Protein AF-0000000084511966 (afdb_homodimer)

Radius of gyration: 26.73 Å; Cα contacts (8 Å, |Δi|>4): 516; chains: 2; bounding box: 48×99×66 Å

Solvent-accessible surface area (backbone atoms only — not comparable to full-atom values): 16303 Å² total; per-residue (Å²): 134,80,89,62,82,77,58,67,62,26,52,48,45,6,51,50,34,11,51,50,31,22,50,51,29,40,48,50,38,47,49,52,42,49,49,52,49,51,63,69,44,44,41,45,36,61,70,74,60,85,84,46,83,54,52,47,59,52,36,41,53,51,51,50,49,51,50,51,53,50,49,52,51,46,51,52,32,51,74,69,63,44,79,74,51,66,29,52,46,17,54,8,73,82,76,64,74,50,54,6,41,30,26,25,44,42,78,10,39,25,28,34,23,64,34,59,46,50,53,52,48,50,54,54,43,62,73,68,73,52,95,72,89,58,65,40,67,47,58,38,91,82,81,55,52,67,24,40,30,24,54,53,37,76,106,130,80,88,67,81,76,55,67,62,28,53,48,44,6,50,50,33,11,52,49,30,21,50,50,28,40,49,51,37,48,50,52,43,49,50,52,49,50,65,69,44,46,39,46,37,61,70,74,62,84,83,46,83,53,52,46,59,51,36,42,51,52,50,51,51,50,50,51,53,51,50,51,52,44,52,53,34,51,74,68,64,45,76,75,56,62,32,44,50,15,51,8,74,81,76,65,72,49,55,5,42,27,26,27,45,43,78,11,39,24,27,34,24,65,34,59,45,49,55,52,48,51,54,53,42,60,72,68,75,52,92,74,89,56,64,39,68,47,58,37,91,81,79,55,52,66,24,39,31,25,54,54,36,71,106

InterPro domains:
  IPR013083 Zinc finger, RING/FYVE/PHD-type [G3DSA:3.30.40.10] (57-152)

Sequence (310 aa):
MPLAVLGGGLFRVLLAGTAIVLSYCAATLAVLYRHRRRVNTVGYYRLPSKDDAHAVSAARERAQEEDRLEMQVENADAERGSAGSRRHCGPCCCCCDLRGRYAFVQCGHLCICEPCLITLGHECEASRGSPFKGPCQLPCPVCRRKGFLIKTFSGMPLAVLGGGLFRVLLAGTAIVLSYCAATLAVLYRHRRRVNTVGYYRLPSKDDAHAVSAARERAQEEDRLEMQVENADAERGSAGSRRHCGPCCCCCDLRGRYAFVQCGHLCICEPCLITLGHECEASRGSPFKGPCQLPCPVCRRKGFLIKTFSG

pLDDT: mean 82.24, std 15.54, range [29.77, 98.31]

Structure (mmCIF, N/CA/C/O backbone):
data_AF-0000000084511966-model_v1
#
loop_
_entity.id
_entity.type
_entity.pdbx_description
1 polymer 'RING-type domain-containing protein'
#
loop_
_atom_site.group_PDB
_atom_site.id
_atom_site.type_symbol
_atom_site.label_atom_id
_atom_site.label_alt_id
_atom_site.label_comp_id
_atom_site.label_asym_id
_atom_site.label_entity_id
_atom_site.label_seq_id
_atom_site.pdbx_PDB_ins_code
_atom_site.Cartn_x
_atom_site.Cartn_y
_atom_site.Cartn_z
_atom_site.occupancy
_atom_site.B_iso_or_equiv
_atom_site.auth_seq_id
_atom_site.auth_comp_id
_atom_site.auth_asym_id
_atom_site.auth_atom_id
_atom_site.pdbx_PDB_model_num
ATOM 1 N N . MET A 1 1 ? 0.029 -53.531 -45.531 1 29.95 1 MET A N 1
ATOM 2 C CA . MET A 1 1 ? 0.351 -53.812 -44.125 1 29.95 1 MET A CA 1
ATOM 3 C C . MET A 1 1 ? -0.279 -52.75 -43.219 1 29.95 1 MET A C 1
ATOM 5 O O . MET A 1 1 ? -0.168 -51.562 -43.469 1 29.95 1 MET A O 1
ATOM 9 N N . PRO A 1 2 ? -1.499 -53.125 -42.438 1 37.78 2 PRO A N 1
ATOM 10 C CA . PRO A 1 2 ? -2.34 -52.281 -41.625 1 37.78 2 PRO A CA 1
ATOM 11 C C . PRO A 1 2 ? -1.562 -51.594 -40.469 1 37.78 2 PRO A C 1
ATOM 13 O O . PRO A 1 2 ? -0.6 -52.188 -39.969 1 37.78 2 PRO A O 1
ATOM 16 N N . LEU A 1 3 ? -1.161 -50.406 -40.625 1 41.28 3 LEU A N 1
ATOM 17 C CA . LEU A 1 3 ? -0.732 -49.406 -39.656 1 41.28 3 LEU A CA 1
ATOM 18 C C . LEU A 1 3 ? -1.524 -49.562 -38.344 1 41.28 3 LEU A C 1
ATOM 20 O O . LEU A 1 3 ? -2.574 -48.938 -38.188 1 41.28 3 LEU A O 1
ATOM 24 N N . ALA A 1 4 ? -1.889 -50.844 -38.031 1 37.97 4 ALA A N 1
ATOM 25 C CA . ALA A 1 4 ? -2.893 -51.406 -37.156 1 37.97 4 ALA A CA 1
ATOM 26 C C . ALA A 1 4 ? -2.818 -50.75 -35.781 1 37.97 4 ALA A C 1
ATOM 28 O O . ALA A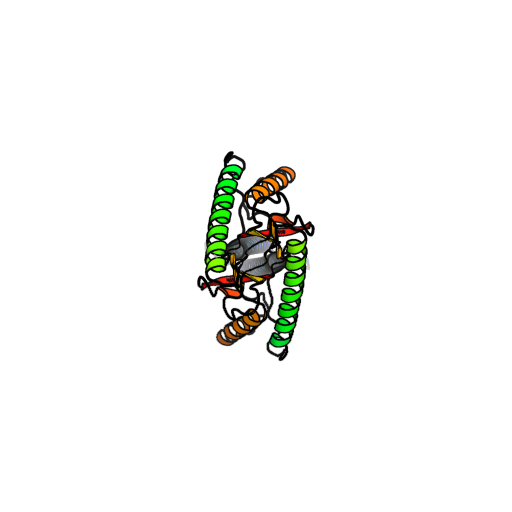 1 4 ? -1.922 -49.969 -35.5 1 37.97 4 ALA A O 1
ATOM 29 N N . VAL A 1 5 ? -2.938 -51.688 -34.656 1 39.47 5 VAL A N 1
ATOM 30 C CA . VAL A 1 5 ? -3.365 -51.781 -33.25 1 39.47 5 VAL A CA 1
ATOM 31 C C . VAL A 1 5 ? -2.359 -51.062 -32.344 1 39.47 5 VAL A C 1
ATOM 33 O O . VAL A 1 5 ? -1.345 -51.656 -31.969 1 39.47 5 VAL A O 1
ATOM 36 N N . LEU A 1 6 ? -1.639 -50.125 -32.656 1 46.56 6 LEU A N 1
ATOM 37 C CA . LEU A 1 6 ? -0.858 -49.375 -31.703 1 46.56 6 LEU A CA 1
ATOM 38 C C . LEU A 1 6 ? -1.584 -49.312 -30.359 1 46.56 6 LEU A C 1
ATOM 40 O O . LEU A 1 6 ? -2.74 -48.875 -30.297 1 46.56 6 LEU A O 1
ATOM 44 N N . GLY A 1 7 ? -1.379 -50.281 -29.406 1 50.69 7 GLY A N 1
ATOM 45 C CA . GLY A 1 7 ? -2.021 -50.906 -28.25 1 50.69 7 GLY A CA 1
ATOM 46 C C . GLY A 1 7 ? -2.617 -49.875 -27.297 1 50.69 7 GLY A C 1
ATOM 47 O O . GLY A 1 7 ? -2.014 -48.844 -27.031 1 50.69 7 GLY A O 1
ATOM 48 N N . GLY A 1 8 ? -3.992 -49.719 -27.234 1 60.81 8 GLY A N 1
ATOM 49 C CA . GLY A 1 8 ? -4.926 -48.969 -26.391 1 60.81 8 GLY A CA 1
ATOM 50 C C . GLY A 1 8 ? -4.453 -48.844 -24.953 1 60.81 8 GLY A C 1
ATOM 51 O O . GLY A 1 8 ? -4.699 -47.844 -24.312 1 60.81 8 GLY A O 1
ATOM 52 N N . GLY A 1 9 ? -3.732 -49.938 -24.594 1 62.28 9 GLY A N 1
ATOM 53 C CA . GLY A 1 9 ? -3.322 -49.938 -23.203 1 62.28 9 GLY A CA 1
ATOM 54 C C . GLY A 1 9 ? -2.227 -48.938 -22.891 1 62.28 9 GLY A C 1
ATOM 55 O O . GLY A 1 9 ? -2.293 -48.219 -21.891 1 62.28 9 GLY A O 1
ATOM 56 N N . LEU A 1 10 ? -1.234 -48.906 -23.812 1 64.31 10 LEU A N 1
ATOM 57 C CA . LEU A 1 10 ? -0.123 -47.969 -23.594 1 64.31 10 LEU A CA 1
ATOM 58 C C . LEU A 1 10 ? -0.59 -46.531 -23.719 1 64.31 10 LEU A C 1
ATOM 60 O O . LEU A 1 10 ? -0.159 -45.656 -22.953 1 64.31 10 LEU A O 1
ATOM 64 N N . PHE A 1 11 ? -1.454 -46.406 -24.703 1 69.06 11 PHE A N 1
ATOM 65 C CA . PHE A 1 11 ? -1.993 -45.062 -24.891 1 69.06 11 PHE A CA 1
ATOM 66 C C . PHE A 1 11 ? -2.781 -44.625 -23.656 1 69.06 11 PHE A C 1
ATOM 68 O O . PHE A 1 11 ? -2.678 -43.5 -23.219 1 69.06 11 PHE A O 1
ATOM 75 N N . ARG A 1 12 ? -3.469 -45.625 -23.047 1 74.12 12 ARG A N 1
ATOM 76 C CA . ARG A 1 12 ? -4.262 -45.312 -21.859 1 74.12 12 ARG A CA 1
ATOM 77 C C . ARG A 1 12 ? -3.367 -45.062 -20.656 1 74.12 12 ARG A C 1
ATOM 79 O O . ARG A 1 12 ? -3.637 -44.156 -19.859 1 74.12 12 ARG A O 1
ATOM 86 N N . VAL A 1 13 ? -2.256 -45.688 -20.656 1 71.94 13 VAL A N 1
ATOM 87 C CA . VAL A 1 13 ? -1.328 -45.5 -19.547 1 71.94 13 VAL A CA 1
ATOM 88 C C . VAL A 1 13 ? -0.626 -44.156 -19.672 1 71.94 13 VAL A C 1
ATOM 90 O O . VAL A 1 13 ? -0.428 -43.469 -18.688 1 71.94 13 VAL A O 1
ATOM 93 N N . LEU A 1 14 ? -0.404 -43.844 -20.953 1 70.06 14 LEU A N 1
ATOM 94 C CA . LEU A 1 14 ? 0.267 -42.562 -21.188 1 70.06 14 LEU A CA 1
ATOM 95 C C . LEU A 1 14 ? -0.669 -41.406 -20.891 1 70.06 14 LEU A C 1
ATOM 97 O O . LEU A 1 14 ? -0.253 -40.406 -20.328 1 70.06 14 LEU A O 1
ATOM 101 N N . LEU A 1 15 ? -1.862 -41.656 -21.25 1 76.38 15 LEU A N 1
ATOM 102 C CA . LEU A 1 15 ? -2.846 -40.594 -21.016 1 76.38 15 LEU A CA 1
ATOM 103 C C . LEU A 1 15 ? -3.098 -40.438 -19.516 1 76.38 15 LEU A C 1
ATOM 105 O O . LEU A 1 15 ? -3.201 -39.312 -19.016 1 76.38 15 LEU A O 1
ATOM 109 N N . ALA A 1 16 ? -3.076 -41.594 -18.859 1 73.06 16 ALA A N 1
ATOM 110 C CA . ALA A 1 16 ? -3.305 -41.531 -17.422 1 73.06 16 ALA A CA 1
ATOM 111 C C . ALA A 1 16 ? -2.111 -40.906 -16.688 1 73.06 16 ALA A C 1
ATOM 113 O O . ALA A 1 16 ? -2.283 -40.125 -15.75 1 73.06 16 ALA A O 1
ATOM 114 N N . GLY A 1 17 ? -0.996 -41.188 -17.219 1 71.25 17 GLY A N 1
ATOM 115 C CA . GLY A 1 17 ? 0.213 -40.625 -16.641 1 71.25 17 GLY A CA 1
ATOM 116 C C . GLY A 1 17 ? 0.338 -39.125 -16.844 1 71.25 17 GLY A C 1
ATOM 117 O O . GLY A 1 17 ? 0.682 -38.406 -15.914 1 71.25 17 GLY A O 1
ATOM 118 N N . THR A 1 18 ? -0.023 -38.75 -17.969 1 74.75 18 THR A N 1
ATOM 119 C CA . THR A 1 18 ? 0.013 -37.312 -18.281 1 74.75 18 THR A CA 1
ATOM 120 C C . THR A 1 18 ? -1.017 -36.562 -17.438 1 74.75 18 THR A C 1
ATOM 122 O O . THR A 1 18 ? -0.739 -35.469 -16.938 1 74.75 18 THR A O 1
ATOM 125 N N . ALA A 1 19 ? -2.131 -37.312 -17.281 1 74.81 19 ALA A N 1
ATOM 126 C CA . ALA A 1 19 ? -3.184 -36.656 -16.484 1 74.81 19 ALA A CA 1
ATOM 127 C C . ALA A 1 19 ? -2.758 -36.5 -15.031 1 74.81 19 ALA A C 1
ATOM 129 O O . ALA A 1 19 ? -3.027 -35.469 -14.414 1 74.81 19 ALA A O 1
ATOM 130 N N . ILE A 1 20 ? -1.992 -37.406 -14.547 1 72.44 20 ILE A N 1
ATOM 131 C CA . ILE A 1 20 ? -1.545 -37.375 -13.156 1 72.44 20 ILE A CA 1
ATOM 132 C C . ILE A 1 20 ? -0.474 -36.281 -12.984 1 72.44 20 ILE A C 1
ATOM 134 O O . ILE A 1 20 ? -0.513 -35.5 -12.023 1 72.44 20 ILE A O 1
ATOM 138 N N . VAL A 1 21 ? 0.361 -36.219 -13.914 1 71.5 21 VAL A N 1
ATOM 139 C CA . VAL A 1 21 ? 1.434 -35.219 -13.836 1 71.5 21 VAL A CA 1
ATOM 140 C C . VAL A 1 21 ? 0.851 -33.812 -13.945 1 71.5 21 VAL A C 1
ATOM 142 O O . VAL A 1 21 ? 1.235 -32.906 -13.203 1 71.5 21 VAL A O 1
ATOM 145 N N . LEU A 1 22 ? -0.116 -33.688 -14.844 1 73.81 22 LEU A N 1
ATOM 146 C CA . LEU A 1 22 ? -0.756 -32.406 -15.008 1 73.81 22 LEU A CA 1
ATOM 147 C C . LEU A 1 22 ? -1.518 -32 -13.75 1 73.81 22 LEU A C 1
ATOM 149 O O . LEU A 1 22 ? -1.506 -30.828 -13.352 1 73.81 22 LEU A O 1
ATOM 153 N N . SER A 1 23 ? -2 -33 -13.156 1 74.38 23 SER A N 1
ATOM 154 C CA . SER A 1 23 ? -2.727 -32.75 -11.922 1 74.38 23 SER A CA 1
ATOM 155 C C . SER A 1 23 ? -1.775 -32.344 -10.797 1 74.38 23 SER A C 1
ATOM 157 O O . SER A 1 23 ? -2.061 -31.422 -10.031 1 74.38 23 SER A O 1
ATOM 159 N N . TYR A 1 24 ? -0.598 -32.938 -10.75 1 70.38 24 TYR A N 1
ATOM 160 C CA . TYR A 1 24 ? 0.386 -32.656 -9.719 1 70.38 24 TYR A CA 1
ATOM 161 C C . TYR A 1 24 ? 1.015 -31.266 -9.953 1 70.38 24 TYR A C 1
ATOM 163 O O . TYR A 1 24 ? 1.231 -30.516 -9.008 1 70.38 24 TYR A O 1
ATOM 171 N N . CYS A 1 25 ? 1.259 -31.016 -11.156 1 71.5 25 CYS A N 1
ATOM 172 C CA . CYS A 1 25 ? 1.814 -29.719 -11.516 1 71.5 25 CYS A CA 1
ATOM 173 C C . CYS A 1 25 ? 0.827 -28.594 -11.211 1 71.5 25 CYS A C 1
ATOM 175 O O . CYS A 1 25 ? 1.209 -27.547 -10.664 1 71.5 25 CYS A O 1
ATOM 177 N N . ALA A 1 26 ? -0.348 -28.953 -11.523 1 70.5 26 ALA A N 1
ATOM 178 C CA . ALA A 1 26 ? -1.393 -27.969 -11.25 1 70.5 26 ALA A CA 1
ATOM 179 C C . ALA A 1 26 ? -1.55 -27.734 -9.75 1 70.5 26 ALA A C 1
ATOM 181 O O . ALA A 1 26 ? -1.717 -26.594 -9.305 1 70.5 26 ALA A O 1
ATOM 182 N N . ALA A 1 27 ? -1.334 -28.75 -9.047 1 71.56 27 ALA A N 1
ATOM 183 C CA . ALA A 1 27 ? -1.455 -28.641 -7.594 1 71.56 27 ALA A CA 1
ATOM 184 C C . ALA A 1 27 ? -0.287 -27.859 -7.004 1 71.56 27 ALA A C 1
ATOM 186 O O . ALA A 1 27 ? -0.476 -27.031 -6.113 1 71.56 27 ALA A O 1
ATOM 187 N N . THR A 1 28 ? 0.851 -28.109 -7.457 1 71.94 28 THR A N 1
ATOM 188 C CA . THR A 1 28 ? 2.035 -27.406 -6.977 1 71.94 28 THR A CA 1
ATOM 189 C C . THR A 1 28 ? 1.965 -25.922 -7.332 1 71.94 28 THR A C 1
ATOM 191 O O . THR A 1 28 ? 2.291 -25.062 -6.508 1 71.94 28 THR A O 1
ATOM 194 N N . LEU A 1 29 ? 1.475 -25.656 -8.477 1 70.62 29 LEU A N 1
ATOM 195 C CA . LEU A 1 29 ? 1.326 -24.266 -8.906 1 70.62 29 LEU A CA 1
ATOM 196 C C . LEU A 1 29 ? 0.278 -23.547 -8.062 1 70.62 29 LEU A C 1
ATOM 198 O O . LEU A 1 29 ? 0.458 -22.391 -7.703 1 70.62 29 LEU A O 1
ATOM 202 N N . ALA A 1 30 ? -0.614 -24.344 -7.77 1 68.44 30 ALA A N 1
ATOM 203 C CA . ALA A 1 30 ? -1.673 -23.766 -6.941 1 68.44 30 ALA A CA 1
ATOM 204 C C . ALA A 1 30 ? -1.15 -23.422 -5.551 1 68.44 30 ALA A C 1
ATOM 206 O O . ALA A 1 30 ? -1.487 -22.375 -5 1 68.44 30 ALA A O 1
ATOM 207 N N . VAL A 1 31 ? -0.302 -24.281 -5.07 1 67.62 31 VAL A N 1
ATOM 208 C CA . VAL A 1 31 ? 0.269 -24.047 -3.746 1 67.62 31 VAL A CA 1
ATOM 209 C C . VAL A 1 31 ? 1.212 -22.844 -3.795 1 67.62 31 VAL A C 1
ATOM 211 O O . VAL A 1 31 ? 1.168 -21.984 -2.92 1 67.62 31 VAL A O 1
ATOM 214 N N . LEU A 1 32 ? 2.031 -22.812 -4.832 1 68.62 32 LEU A N 1
ATOM 215 C CA . LEU A 1 32 ? 2.973 -21.703 -4.98 1 68.62 32 LEU A CA 1
ATOM 216 C C . LEU A 1 32 ? 2.234 -20.391 -5.191 1 68.62 32 LEU A C 1
ATOM 218 O O . LEU A 1 32 ? 2.627 -19.359 -4.641 1 68.62 32 LEU A O 1
ATOM 222 N N . TYR A 1 33 ? 1.192 -20.516 -5.895 1 65.56 33 TYR A N 1
ATOM 223 C CA . TYR A 1 33 ? 0.355 -19.359 -6.148 1 65.56 33 TYR A CA 1
ATOM 224 C C . TYR A 1 33 ? -0.283 -18.844 -4.859 1 65.56 33 TYR A C 1
ATOM 226 O O . TYR A 1 33 ? -0.274 -17.641 -4.586 1 65.56 33 TYR A O 1
ATOM 234 N N . ARG A 1 34 ? -0.69 -19.797 -4.191 1 66.88 34 ARG A N 1
ATOM 235 C CA . ARG A 1 34 ? -1.333 -19.438 -2.934 1 66.88 34 ARG A CA 1
ATOM 236 C C . ARG A 1 34 ? -0.325 -18.844 -1.957 1 66.88 34 ARG A C 1
ATOM 238 O O . ARG A 1 34 ? -0.625 -17.859 -1.269 1 66.88 34 ARG A O 1
ATOM 245 N N . HIS A 1 35 ? 0.855 -19.406 -1.969 1 68 35 HIS A N 1
ATOM 246 C CA . HIS A 1 35 ? 1.894 -18.922 -1.064 1 68 35 HIS A CA 1
ATOM 247 C C . HIS A 1 35 ? 2.33 -17.516 -1.43 1 68 35 HIS A C 1
ATOM 249 O O . HIS A 1 35 ? 2.432 -16.641 -0.559 1 68 35 HIS A O 1
ATOM 255 N N . ARG A 1 36 ? 2.545 -17.328 -2.615 1 67.5 36 ARG A N 1
ATOM 256 C CA . ARG A 1 36 ? 2.986 -16.016 -3.078 1 67.5 36 ARG A CA 1
ATOM 257 C C . ARG A 1 36 ? 1.901 -14.969 -2.869 1 67.5 36 ARG A C 1
ATOM 259 O O . ARG A 1 36 ? 2.195 -13.828 -2.5 1 67.5 36 ARG A O 1
ATOM 266 N N . ARG A 1 37 ? 0.722 -15.406 -3.041 1 66 37 ARG A N 1
ATOM 267 C CA . ARG A 1 37 ? -0.406 -14.508 -2.82 1 66 37 ARG A CA 1
ATOM 268 C C . ARG A 1 37 ? -0.502 -14.102 -1.354 1 66 37 ARG A C 1
ATOM 270 O O . ARG A 1 37 ? -0.721 -12.922 -1.045 1 66 37 ARG A O 1
ATOM 277 N N . ARG A 1 38 ? -0.251 -15.078 -0.552 1 65.62 38 ARG A N 1
ATOM 278 C CA . ARG A 1 38 ? -0.323 -14.812 0.88 1 65.62 38 ARG A CA 1
ATOM 279 C C . ARG A 1 38 ? 0.765 -13.828 1.306 1 65.62 38 ARG A C 1
ATOM 281 O O . ARG A 1 38 ? 0.505 -12.898 2.074 1 65.62 38 ARG A O 1
ATOM 288 N N . VAL A 1 39 ? 1.906 -14.062 0.752 1 67.19 39 VAL A N 1
ATOM 289 C CA . VAL A 1 39 ? 3.023 -13.211 1.146 1 67.19 39 VAL A CA 1
ATOM 290 C C . VAL A 1 39 ? 2.797 -11.789 0.634 1 67.19 39 VAL A C 1
ATOM 292 O O . VAL A 1 39 ? 3.123 -10.812 1.319 1 67.19 39 VAL A O 1
ATOM 295 N N . ASN A 1 40 ? 2.133 -11.711 -0.497 1 72 40 ASN A N 1
ATOM 296 C CA . ASN A 1 40 ? 1.955 -10.406 -1.122 1 72 40 ASN A CA 1
ATOM 297 C C . ASN A 1 40 ? 0.755 -9.664 -0.54 1 72 40 ASN A C 1
ATOM 299 O O . ASN A 1 40 ? 0.633 -8.445 -0.7 1 72 40 ASN A O 1
ATOM 303 N N . THR A 1 41 ? 0.057 -10.43 0.217 1 79.69 41 THR A N 1
ATOM 304 C CA . THR A 1 41 ? -1.151 -9.766 0.697 1 79.69 41 THR A CA 1
ATOM 305 C C . THR A 1 41 ? -1.043 -9.461 2.188 1 79.69 41 THR A C 1
ATOM 307 O O . THR A 1 41 ? -2.002 -8.984 2.801 1 79.69 41 THR A O 1
ATOM 310 N N . VAL A 1 42 ? 0.207 -9.789 2.658 1 83.5 42 VAL A N 1
ATOM 311 C CA . VAL A 1 42 ? 0.433 -9.422 4.051 1 83.5 42 VAL A CA 1
ATOM 312 C C . VAL A 1 42 ? 0.285 -7.91 4.223 1 83.5 42 VAL A C 1
ATOM 314 O O . VAL A 1 42 ? 0.802 -7.137 3.412 1 83.5 42 VAL A O 1
ATOM 317 N N . GLY A 1 43 ? -0.589 -7.379 5.039 1 91.94 43 GLY A N 1
ATOM 318 C CA . GLY A 1 43 ? -0.769 -5.961 5.305 1 91.94 43 GLY A CA 1
ATOM 319 C C . GLY A 1 43 ? -2.09 -5.422 4.785 1 91.94 43 GLY A C 1
ATOM 320 O O . GLY A 1 43 ? -2.52 -4.336 5.184 1 91.94 43 GLY A O 1
ATOM 321 N N . TYR A 1 44 ? -2.609 -6.18 3.76 1 95.19 44 TYR A N 1
ATOM 322 C CA . TYR A 1 44 ? -3.873 -5.719 3.195 1 95.19 44 TYR A CA 1
ATOM 323 C C . TYR A 1 44 ? -4.988 -5.785 4.23 1 95.19 44 TYR A C 1
ATOM 325 O O . TYR A 1 44 ? -5.023 -6.695 5.062 1 95.19 44 TYR A O 1
ATOM 333 N N . TYR A 1 45 ? -5.844 -4.883 4.105 1 97.06 45 TYR A N 1
ATOM 334 C CA . TYR A 1 45 ? -6.973 -4.809 5.02 1 97.06 45 TYR A CA 1
ATOM 335 C C . TYR A 1 45 ? -7.992 -5.902 4.715 1 97.06 45 TYR A C 1
ATOM 337 O O . TYR A 1 45 ? -8.281 -6.18 3.549 1 97.06 45 TYR A O 1
ATOM 345 N N . ARG A 1 46 ? -8.484 -6.488 5.734 1 95.94 46 ARG A N 1
ATOM 346 C CA . ARG A 1 46 ? -9.547 -7.48 5.621 1 95.94 46 ARG A CA 1
ATOM 347 C C . ARG A 1 46 ? -10.805 -7.02 6.355 1 95.94 46 ARG A C 1
ATOM 349 O O . ARG A 1 46 ? -10.727 -6.543 7.488 1 95.94 46 ARG A O 1
ATOM 356 N N . LEU A 1 47 ? -11.906 -7.223 5.699 1 95.38 47 LEU A N 1
ATOM 357 C CA . LEU A 1 47 ? -13.188 -6.785 6.254 1 95.38 47 LEU A CA 1
ATOM 358 C C . LEU A 1 47 ? -13.602 -7.676 7.418 1 95.38 47 LEU A C 1
ATOM 360 O O . LEU A 1 47 ? -13.445 -8.898 7.363 1 95.38 47 LEU A O 1
ATOM 364 N N . PRO A 1 48 ? -14.086 -6.984 8.438 1 94.25 48 PRO A N 1
ATOM 365 C CA . PRO A 1 48 ? -14.719 -7.801 9.477 1 94.25 48 PRO A CA 1
ATOM 366 C C . PRO A 1 48 ? -15.984 -8.5 8.984 1 94.25 48 PRO A C 1
ATOM 368 O O . PRO A 1 48 ? -16.578 -8.086 7.984 1 94.25 48 PRO A O 1
ATOM 371 N N . SER A 1 49 ? -16.312 -9.477 9.711 1 91.19 49 SER A N 1
ATOM 372 C CA . SER A 1 49 ? -17.531 -10.219 9.352 1 91.19 49 SER A CA 1
ATOM 373 C C . SER A 1 49 ? -18.75 -9.312 9.367 1 91.19 49 SER A C 1
ATOM 375 O O . SER A 1 49 ? -18.891 -8.453 10.242 1 91.19 49 SER A O 1
ATOM 377 N N . LYS A 1 50 ? -19.672 -9.594 8.445 1 85.56 50 LYS A N 1
ATOM 378 C CA . LYS A 1 50 ? -20.906 -8.82 8.383 1 85.56 50 LYS A CA 1
ATOM 379 C C . LYS A 1 50 ? -21.781 -9.062 9.617 1 85.56 50 LYS A C 1
ATOM 381 O O . LYS A 1 50 ? -22.625 -8.234 9.961 1 85.56 50 LYS A O 1
ATOM 386 N N . ASP A 1 51 ? -21.578 -10.125 10.203 1 87.19 51 ASP A N 1
ATOM 387 C CA . ASP A 1 51 ? -22.359 -10.484 11.383 1 87.19 51 ASP A CA 1
ATOM 388 C C . ASP A 1 51 ? -21.875 -9.734 12.609 1 87.19 51 ASP A C 1
ATOM 390 O O . ASP A 1 51 ? -22.516 -9.766 13.664 1 87.19 51 ASP A O 1
ATOM 394 N N . ASP A 1 52 ? -20.781 -9.094 12.461 1 90.56 52 ASP A N 1
ATOM 395 C CA . ASP A 1 52 ? -20.266 -8.297 13.555 1 90.56 52 ASP A CA 1
ATOM 396 C C . ASP A 1 52 ? -20.922 -6.922 13.609 1 90.56 52 ASP A C 1
ATOM 398 O O . ASP A 1 52 ? -20.438 -5.965 12.992 1 90.56 52 ASP A O 1
ATOM 402 N N . ALA A 1 53 ? -22.031 -6.785 14.422 1 88.38 53 ALA A N 1
ATOM 403 C CA . ALA A 1 53 ? -22.859 -5.586 14.477 1 88.38 53 ALA A CA 1
ATOM 404 C C . ALA A 1 53 ? -22.078 -4.406 15.055 1 88.38 53 ALA A C 1
ATOM 406 O O . ALA A 1 53 ? -22.422 -3.248 14.805 1 88.38 53 ALA A O 1
ATOM 407 N N . HIS A 1 54 ? -21.016 -4.719 15.695 1 94.31 54 HIS A N 1
ATOM 408 C CA . HIS A 1 54 ? -20.312 -3.643 16.391 1 94.31 54 HIS A CA 1
ATOM 409 C C . HIS A 1 54 ? -19.016 -3.273 15.672 1 94.31 54 HIS A C 1
ATOM 411 O O . HIS A 1 54 ? -18.234 -2.48 16.172 1 94.31 54 HIS A O 1
ATOM 417 N N . ALA A 1 55 ? -18.828 -3.779 14.516 1 95.44 55 ALA A N 1
ATOM 418 C CA . ALA A 1 55 ? -17.547 -3.568 13.82 1 95.44 55 ALA A CA 1
ATOM 419 C C . ALA A 1 55 ? -17.344 -2.092 13.492 1 95.44 55 ALA A C 1
ATOM 421 O O . ALA A 1 55 ? -16.266 -1.543 13.727 1 95.44 55 ALA A O 1
ATOM 422 N N . VAL A 1 56 ? -18.312 -1.462 12.977 1 96.25 56 VAL A N 1
ATOM 423 C CA . VAL A 1 56 ? -18.203 -0.064 12.578 1 96.25 56 VAL A CA 1
ATOM 424 C C . VAL A 1 56 ? -18.031 0.817 13.812 1 96.25 56 VAL A C 1
ATOM 426 O O . VAL A 1 56 ? -17.172 1.707 13.828 1 96.25 56 VAL A O 1
ATOM 429 N N . SER A 1 57 ? -18.859 0.535 14.789 1 96.81 57 SER A N 1
ATOM 430 C CA . SER A 1 57 ? -18.766 1.319 16.016 1 96.81 57 SER A CA 1
ATOM 431 C C . SER A 1 57 ? -17.391 1.161 16.672 1 96.81 57 SER A C 1
ATOM 433 O O . SER A 1 57 ? -16.812 2.141 17.141 1 96.81 57 SER A O 1
ATOM 435 N N . ALA A 1 58 ? -16.938 -0.027 16.766 1 97.38 58 ALA A N 1
ATOM 436 C CA . ALA A 1 58 ? -15.617 -0.283 17.328 1 97.38 58 ALA A CA 1
ATOM 437 C C . ALA A 1 58 ? -14.531 0.437 16.547 1 97.38 58 ALA A C 1
ATOM 439 O O . ALA A 1 58 ? -13.609 1.022 17.125 1 97.38 58 ALA A O 1
ATOM 440 N N . ALA A 1 59 ? -14.633 0.374 15.242 1 97.25 59 ALA A N 1
ATOM 441 C CA . ALA A 1 59 ? -13.68 1.056 14.375 1 97.25 59 ALA A CA 1
ATOM 442 C C . ALA A 1 59 ? -13.719 2.564 14.594 1 97.25 59 ALA A C 1
ATOM 444 O O . ALA A 1 59 ? -12.688 3.23 14.562 1 97.25 59 ALA A O 1
ATOM 445 N N . ARG A 1 60 ? -14.867 3.051 14.773 1 97.25 60 ARG A N 1
ATOM 446 C CA . ARG A 1 60 ? -15.016 4.48 15.016 1 97.25 60 ARG A CA 1
ATOM 447 C C . ARG A 1 60 ? -14.336 4.895 16.312 1 97.25 60 ARG A C 1
ATOM 449 O O . ARG A 1 60 ? -13.641 5.918 16.359 1 97.25 60 ARG A O 1
ATOM 456 N N . GLU A 1 61 ? -14.547 4.148 17.297 1 97.62 61 GLU A N 1
ATOM 457 C CA . GLU A 1 61 ? -13.914 4.434 18.578 1 97.62 61 GLU A CA 1
ATOM 458 C C . GLU A 1 61 ? -12.398 4.434 18.469 1 97.62 61 GLU A C 1
ATOM 460 O O . GLU A 1 61 ? -11.727 5.336 18.969 1 97.62 61 GLU A O 1
ATOM 465 N N . ARG A 1 62 ? -11.883 3.414 17.859 1 96.44 62 ARG A N 1
ATOM 466 C CA . ARG A 1 62 ? -10.438 3.322 17.656 1 96.44 62 ARG A CA 1
ATOM 467 C C . ARG A 1 62 ? -9.914 4.508 16.859 1 96.44 62 ARG A C 1
ATOM 469 O O . ARG A 1 62 ? -8.891 5.102 17.203 1 96.44 62 ARG A O 1
ATOM 476 N N . ALA A 1 63 ? -10.602 4.793 15.758 1 95.75 63 ALA A N 1
ATOM 477 C CA . ALA A 1 63 ? -10.195 5.898 14.898 1 95.75 63 ALA A CA 1
ATOM 478 C C . ALA A 1 63 ? -10.211 7.223 15.664 1 95.75 63 ALA A C 1
ATOM 480 O O . ALA A 1 63 ? -9.297 8.039 15.516 1 95.75 63 ALA A O 1
ATOM 481 N N . GLN A 1 64 ? -11.211 7.438 16.453 1 95.88 64 GLN A N 1
ATOM 482 C CA . GLN A 1 64 ? -11.32 8.656 17.234 1 95.88 64 GLN A CA 1
ATOM 483 C C . GLN A 1 64 ? -10.188 8.758 18.25 1 95.88 64 GLN A C 1
ATOM 485 O O . GLN A 1 64 ? -9.625 9.836 18.453 1 95.88 64 GLN A O 1
ATOM 490 N N . GLU A 1 65 ? -9.93 7.629 18.875 1 95.81 65 GLU A N 1
ATOM 491 C CA . GLU A 1 65 ? -8.836 7.598 19.844 1 95.81 65 GLU A CA 1
ATOM 492 C C . GLU A 1 65 ? -7.5 7.914 19.172 1 95.81 65 GLU A C 1
ATOM 494 O O . GLU A 1 65 ? -6.695 8.68 19.703 1 95.81 65 GLU A O 1
ATOM 499 N N . GLU A 1 66 ? -7.258 7.297 18.078 1 91.69 66 GLU A N 1
ATOM 500 C CA . GLU A 1 66 ? -6.035 7.559 17.328 1 91.69 66 GLU A CA 1
ATOM 501 C C . GLU A 1 66 ? -5.934 9.031 16.938 1 91.69 66 GLU A C 1
ATOM 503 O O . GLU A 1 66 ? -4.859 9.625 17.016 1 91.69 66 GLU A O 1
ATOM 508 N N . ASP A 1 67 ? -6.973 9.594 16.484 1 90.31 67 ASP A N 1
ATOM 509 C CA . ASP A 1 67 ? -7.004 11.008 16.125 1 90.31 67 ASP A CA 1
ATOM 510 C C . ASP A 1 67 ? -6.648 11.891 17.328 1 90.31 67 ASP A C 1
ATOM 512 O O . ASP A 1 67 ? -5.879 12.844 17.203 1 90.31 67 ASP A O 1
ATOM 516 N N . ARG A 1 68 ? -7.238 11.531 18.391 1 91.38 68 ARG A N 1
ATOM 517 C CA . ARG A 1 68 ? -6.988 12.289 19.609 1 91.38 68 ARG A CA 1
ATOM 518 C C . ARG A 1 68 ? -5.516 12.227 20 1 91.38 68 ARG A C 1
ATOM 520 O O . ARG A 1 68 ? -4.91 13.242 20.344 1 91.38 68 ARG A O 1
ATOM 527 N N . LEU A 1 69 ? -4.945 11.047 20.016 1 88.75 69 LEU A N 1
ATOM 528 C CA . LEU A 1 69 ? -3.543 10.859 20.375 1 88.75 69 LEU A CA 1
ATOM 529 C C . LEU A 1 69 ? -2.639 11.648 19.422 1 88.75 69 LEU A C 1
ATOM 531 O O . LEU A 1 69 ? -1.661 12.258 19.859 1 88.75 69 LEU A O 1
ATOM 535 N N . GLU A 1 70 ? -2.934 11.586 18.172 1 84.19 70 GLU A N 1
ATOM 536 C CA . GLU A 1 70 ? -2.137 12.312 17.188 1 84.19 70 GLU A CA 1
ATOM 537 C C . GLU A 1 70 ? -2.23 13.82 17.406 1 84.19 70 GLU A C 1
ATOM 539 O O . GLU A 1 70 ? -1.234 14.531 17.281 1 84.19 70 GLU A O 1
ATOM 544 N N . MET A 1 71 ? -3.395 14.25 17.719 1 84.06 71 MET A N 1
ATOM 545 C CA . MET A 1 71 ? -3.578 15.672 17.984 1 84.06 71 MET A CA 1
ATOM 546 C C . MET A 1 71 ? -2.779 16.094 19.219 1 84.06 71 MET A C 1
ATOM 548 O O . MET A 1 71 ? -2.211 17.188 19.25 1 84.06 71 MET A O 1
ATOM 552 N N . GLN A 1 72 ? -2.719 15.289 20.172 1 84.81 72 GLN A N 1
ATOM 553 C CA . GLN A 1 72 ? -1.954 15.586 21.391 1 84.81 72 GLN A CA 1
ATOM 554 C C . GLN A 1 72 ? -0.463 15.695 21.078 1 84.81 72 GLN A C 1
ATOM 556 O O . GLN A 1 72 ? 0.216 16.594 21.578 1 84.81 72 GLN A O 1
ATOM 561 N N . VAL A 1 73 ? -0.017 14.773 20.312 1 81.12 73 VAL A N 1
ATOM 562 C CA . VAL A 1 73 ? 1.394 14.781 19.938 1 81.12 73 VAL A CA 1
ATOM 563 C C . VAL A 1 73 ? 1.704 16.031 19.109 1 81.12 73 VAL A C 1
ATOM 565 O O . VAL A 1 73 ? 2.74 16.672 19.297 1 81.12 73 VAL A O 1
ATOM 568 N N . GLU A 1 74 ? 0.85 16.375 18.141 1 77.31 74 GLU A N 1
ATOM 569 C CA . GLU A 1 74 ? 1.022 17.562 17.297 1 77.31 74 GLU A CA 1
ATOM 570 C C . GLU A 1 74 ? 1.048 18.828 18.141 1 77.31 74 GLU A C 1
ATOM 572 O O . GLU A 1 74 ? 1.836 19.75 17.875 1 77.31 74 GLU A O 1
ATOM 577 N N . ASN A 1 75 ? 0.161 18.891 19.078 1 80.19 75 ASN A N 1
ATOM 578 C CA . ASN A 1 75 ? 0.109 20.062 19.953 1 80.19 75 ASN A CA 1
ATOM 579 C C . ASN A 1 75 ? 1.367 20.172 20.812 1 80.19 75 ASN A C 1
ATOM 581 O O . ASN A 1 75 ? 1.89 21.266 21.016 1 80.19 75 ASN A O 1
ATOM 585 N N . ALA A 1 76 ? 1.847 19.062 21.281 1 81.44 76 ALA A N 1
ATOM 586 C CA . ALA A 1 76 ? 3.074 19.047 22.078 1 81.44 76 ALA A CA 1
ATOM 587 C C . ALA A 1 76 ? 4.27 19.484 21.25 1 81.44 76 ALA A C 1
ATOM 589 O O . ALA A 1 76 ? 5.121 20.25 21.719 1 81.44 76 ALA A O 1
ATOM 590 N N . ASP A 1 77 ? 4.359 18.984 20.062 1 74.56 77 ASP A N 1
ATOM 591 C CA . ASP A 1 77 ? 5.438 19.375 19.156 1 74.56 77 ASP A CA 1
ATOM 592 C C . ASP A 1 77 ? 5.367 20.859 18.828 1 74.56 77 ASP A C 1
ATOM 594 O O . ASP A 1 77 ? 6.402 21.531 18.719 1 74.56 77 ASP A O 1
ATOM 598 N N . ALA A 1 78 ? 4.18 21.344 18.594 1 75.31 78 ALA A N 1
ATOM 599 C CA . ALA A 1 78 ? 3.99 22.75 18.297 1 75.31 78 ALA A CA 1
ATOM 600 C C . ALA A 1 78 ? 4.453 23.625 19.469 1 75.31 78 ALA A C 1
ATOM 602 O O . ALA A 1 78 ? 5.082 24.656 19.266 1 75.31 78 ALA A O 1
ATOM 603 N N . GLU A 1 79 ? 4.152 23.203 20.562 1 78.19 79 GLU A N 1
ATOM 604 C CA . GLU A 1 79 ? 4.57 23.953 21.75 1 78.19 79 GLU A CA 1
ATOM 605 C C . GLU A 1 79 ? 6.09 23.953 21.875 1 78.19 79 GLU A C 1
ATOM 607 O O . GLU A 1 79 ? 6.664 24.906 22.406 1 78.19 79 GLU A O 1
ATOM 612 N N . ARG A 1 80 ? 6.668 22.859 21.438 1 77.38 80 ARG A N 1
ATOM 613 C CA . ARG A 1 80 ? 8.117 22.766 21.531 1 77.38 80 ARG A CA 1
ATOM 614 C C . ARG A 1 80 ? 8.797 23.438 20.344 1 77.38 80 ARG A C 1
ATOM 616 O O . ARG A 1 80 ? 10.023 23.531 20.281 1 77.38 80 ARG A O 1
ATOM 623 N N . GLY A 1 81 ? 8.031 24.016 19.469 1 62.56 81 GLY A N 1
ATOM 624 C CA . GLY A 1 81 ? 8.594 24.688 18.312 1 62.56 81 GLY A CA 1
ATOM 625 C C . GLY A 1 81 ? 9.055 23.734 17.219 1 62.56 81 GLY A C 1
ATOM 626 O O . GLY A 1 81 ? 9.906 24.094 16.406 1 62.56 81 GLY A O 1
ATOM 627 N N . SER A 1 82 ? 8.758 22.484 17.484 1 58.28 82 SER A N 1
ATOM 628 C CA . SER A 1 82 ? 9.188 21.531 16.469 1 58.28 82 SER A CA 1
ATOM 629 C C . SER A 1 82 ? 8.297 21.578 15.242 1 58.28 82 SER A C 1
ATOM 631 O O . SER A 1 82 ? 7.07 21.516 15.352 1 58.28 82 SER A O 1
ATOM 633 N N . ALA A 1 83 ? 8.516 22.547 14.375 1 52.88 83 ALA A N 1
ATOM 634 C CA . ALA A 1 83 ? 7.785 22.781 13.141 1 52.88 83 ALA A CA 1
ATOM 635 C C . ALA A 1 83 ? 7.383 21.469 12.477 1 52.88 83 ALA A C 1
ATOM 637 O O . ALA A 1 83 ? 6.605 21.469 11.516 1 52.88 83 ALA A O 1
ATOM 638 N N . GLY A 1 84 ? 8.242 20.422 12.57 1 51.22 84 GLY A N 1
ATOM 639 C CA . GLY A 1 84 ? 8.102 19.297 11.664 1 51.22 84 GLY A CA 1
ATOM 640 C C . GLY A 1 84 ? 6.902 18.422 11.977 1 51.22 84 GLY A C 1
ATOM 641 O O . GLY A 1 84 ? 7.055 17.312 12.492 1 51.22 84 GLY A O 1
ATOM 642 N N . SER A 1 85 ? 5.93 19.188 12.367 1 50.19 85 SER A N 1
ATOM 643 C CA . SER A 1 85 ? 4.836 18.359 12.867 1 50.19 85 SER A CA 1
ATOM 644 C C . SER A 1 85 ? 4.477 17.266 11.883 1 50.19 85 SER A C 1
ATOM 646 O O . SER A 1 85 ? 4.414 17.5 10.672 1 50.19 85 SER A O 1
ATOM 648 N N . ARG A 1 86 ? 4.723 15.914 12.32 1 51.44 86 ARG A N 1
ATOM 649 C CA . ARG A 1 86 ? 4.41 14.602 11.773 1 51.44 86 ARG A CA 1
ATOM 650 C C . ARG A 1 86 ? 2.98 14.547 11.25 1 51.44 86 ARG A C 1
ATOM 652 O O . ARG A 1 86 ? 2.041 14.32 12.016 1 51.44 86 ARG A O 1
ATOM 659 N N . ARG A 1 87 ? 2.531 15.656 10.352 1 53.09 87 ARG A N 1
ATOM 660 C CA . ARG A 1 87 ? 1.121 15.742 9.984 1 53.09 87 ARG A CA 1
ATOM 661 C C . ARG A 1 87 ? 0.666 14.484 9.258 1 53.09 87 ARG A C 1
ATOM 663 O O . ARG A 1 87 ? 1.405 13.93 8.445 1 53.09 87 ARG A O 1
ATOM 670 N N . HIS A 1 88 ? -0.182 13.758 10.062 1 57.81 88 HIS A N 1
ATOM 671 C CA . HIS A 1 88 ? -0.928 12.594 9.594 1 57.81 88 HIS A CA 1
ATOM 672 C C . HIS A 1 88 ? -1.72 12.914 8.328 1 57.81 88 HIS A C 1
ATOM 674 O O . HIS A 1 88 ? -1.79 14.07 7.918 1 57.81 88 HIS A O 1
ATOM 680 N N . CYS A 1 89 ? -2.477 12.039 7.859 1 71.75 89 CYS A N 1
ATOM 681 C CA . CYS A 1 89 ? -3.375 11.875 6.723 1 71.75 89 CYS A CA 1
ATOM 682 C C . CYS A 1 89 ? -4.508 12.891 6.77 1 71.75 89 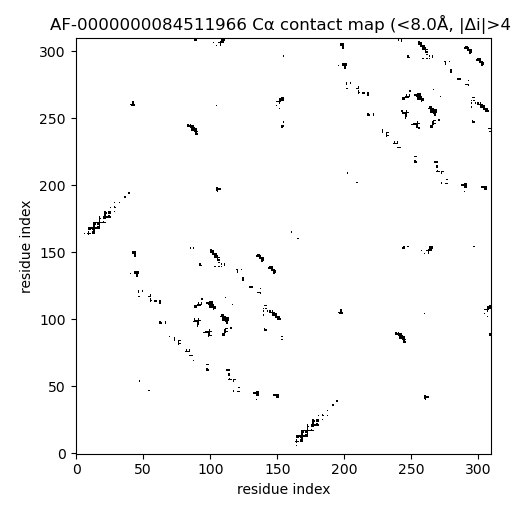CYS A C 1
ATOM 684 O O . CYS A 1 89 ? -4.836 13.406 7.84 1 71.75 89 CYS A O 1
ATOM 686 N N . GLY A 1 90 ? -4.855 13.531 5.695 1 80.94 90 GLY A N 1
ATOM 687 C CA . GLY A 1 90 ? -6.02 14.398 5.578 1 80.94 90 GLY A CA 1
ATOM 688 C C . GLY A 1 90 ? -7.301 13.727 6.043 1 80.94 90 GLY A C 1
ATOM 689 O O . GLY A 1 90 ? -7.289 12.57 6.457 1 80.94 90 GLY A O 1
ATOM 690 N N . PRO A 1 91 ? -8.367 14.562 6.105 1 89.06 91 PRO A N 1
ATOM 691 C CA . PRO A 1 91 ? -9.664 14 6.496 1 89.06 91 PRO A CA 1
ATOM 692 C C . PRO A 1 91 ? -10.164 12.938 5.523 1 89.06 91 PRO A C 1
ATOM 694 O O . PRO A 1 91 ? -9.82 12.969 4.336 1 89.06 91 PRO A O 1
ATOM 697 N N . CYS A 1 92 ? -10.891 12.016 6.09 1 93.5 92 CYS A N 1
ATOM 698 C CA . CYS A 1 92 ? -11.57 11.031 5.262 1 93.5 92 CYS A CA 1
ATOM 699 C C . CYS A 1 92 ? -12.461 11.711 4.227 1 93.5 92 CYS A C 1
ATOM 701 O O . CYS A 1 92 ? -13.227 12.617 4.562 1 93.5 92 CYS A O 1
ATOM 703 N N . CYS A 1 93 ? -12.398 11.289 3.025 1 93.44 93 CYS A N 1
ATOM 704 C CA . CYS A 1 93 ? -13.156 11.922 1.95 1 93.44 93 CYS A CA 1
ATOM 705 C C . CYS A 1 93 ? -14.633 11.539 2.018 1 93.44 93 CYS A C 1
ATOM 707 O O . CYS A 1 93 ? -15.461 12.125 1.324 1 93.44 93 CYS A O 1
ATOM 709 N N . CYS A 1 94 ? -15.031 10.57 2.809 1 94.94 94 CYS A N 1
ATOM 710 C CA . CYS A 1 94 ? -16.406 10.086 2.918 1 94.94 94 CYS A CA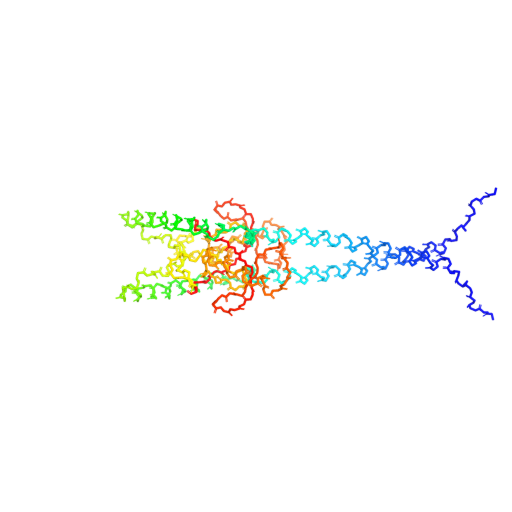 1
ATOM 711 C C . CYS A 1 94 ? -17.141 10.781 4.059 1 94.94 94 CYS A C 1
ATOM 713 O O . CYS A 1 94 ? -18.25 11.258 3.883 1 94.94 94 CYS A O 1
ATOM 715 N N . CYS A 1 95 ? -16.562 10.82 5.223 1 95.06 95 CYS A N 1
ATOM 716 C CA . CYS A 1 95 ? -17.266 11.352 6.383 1 95.06 95 CYS A CA 1
ATOM 717 C C . CYS A 1 95 ? -16.766 12.75 6.734 1 95.06 95 CYS A C 1
ATOM 719 O O . CYS A 1 95 ? -17.406 13.477 7.496 1 95.06 95 CYS A O 1
ATOM 721 N N . CYS A 1 96 ? -15.57 13.148 6.355 1 92.12 96 CYS A N 1
ATOM 722 C CA . CYS A 1 96 ? -14.93 14.43 6.629 1 92.12 96 CYS A CA 1
ATOM 723 C C . CYS A 1 96 ? -14.789 14.664 8.133 1 92.12 96 CYS A C 1
ATOM 725 O O . CYS A 1 96 ? -14.672 15.805 8.578 1 92.12 96 CYS A O 1
ATOM 727 N N . ASP A 1 97 ? -14.93 13.711 8.859 1 92.25 97 ASP A N 1
ATOM 728 C CA . ASP A 1 97 ? -14.883 13.789 10.312 1 92.25 97 ASP A CA 1
ATOM 729 C C . ASP A 1 97 ? -13.609 13.148 10.859 1 92.25 97 ASP A C 1
ATOM 731 O O . ASP A 1 97 ? -12.859 13.773 11.617 1 92.25 97 ASP A O 1
ATOM 735 N N . LEU A 1 98 ? -13.328 11.961 10.461 1 92.75 98 LEU A N 1
ATOM 736 C CA . LEU A 1 98 ? -12.156 11.203 10.891 1 92.75 98 LEU A CA 1
ATOM 737 C C . LEU A 1 98 ? -11.023 11.336 9.883 1 92.75 98 LEU A C 1
ATOM 739 O O . LEU A 1 98 ? -11.25 11.711 8.727 1 92.75 98 LEU A O 1
ATOM 743 N N . ARG A 1 99 ? -9.828 11.008 10.312 1 90.75 99 ARG A N 1
ATOM 744 C CA . ARG A 1 99 ? -8.672 11.047 9.414 1 90.75 99 ARG A CA 1
ATOM 745 C C . ARG A 1 99 ? -8.68 9.844 8.469 1 90.75 99 ARG A C 1
ATOM 747 O O . ARG A 1 99 ? -9.031 8.734 8.875 1 90.75 99 ARG A O 1
ATOM 754 N N . GLY A 1 100 ? -8.312 10.078 7.18 1 92.38 100 GLY A N 1
ATOM 755 C CA . GLY A 1 100 ? -8.148 9 6.219 1 92.38 100 GLY A CA 1
ATOM 756 C C . GLY A 1 100 ? -6.836 8.258 6.375 1 92.38 100 GLY A C 1
ATOM 757 O O . GLY A 1 100 ? -5.809 8.68 5.836 1 92.38 100 GLY A O 1
ATOM 758 N N . ARG A 1 101 ? -6.82 7.031 6.996 1 93.06 101 ARG A N 1
ATOM 759 C CA . ARG A 1 101 ? -5.582 6.344 7.344 1 93.06 101 ARG A CA 1
ATOM 760 C C . ARG A 1 101 ? -5.344 5.145 6.434 1 93.06 101 ARG A C 1
ATOM 762 O O . ARG A 1 101 ? -4.379 4.402 6.613 1 93.06 101 ARG A O 1
ATOM 769 N N . TYR A 1 102 ? -6.23 4.977 5.516 1 96.12 102 TYR A N 1
ATOM 770 C CA . TYR A 1 102 ? -6.09 3.824 4.633 1 96.12 102 TYR A CA 1
ATOM 771 C C . TYR A 1 102 ? -5.801 4.266 3.203 1 96.12 102 TYR A C 1
ATOM 773 O O . TYR A 1 102 ? -6.492 5.133 2.662 1 96.12 102 TYR A O 1
ATOM 781 N N . ALA A 1 103 ? -4.762 3.688 2.645 1 96.06 103 ALA A N 1
ATOM 782 C CA . ALA A 1 103 ? -4.32 3.996 1.286 1 96.06 103 ALA A CA 1
ATOM 783 C C . ALA A 1 103 ? -4.668 2.863 0.325 1 96.06 103 ALA A C 1
ATOM 785 O O . ALA A 1 103 ? -4.539 1.687 0.67 1 96.06 103 ALA A O 1
ATOM 786 N N . PHE A 1 104 ? -5.102 3.24 -0.845 1 96.44 104 PHE A N 1
ATOM 787 C CA . PHE A 1 104 ? -5.293 2.271 -1.917 1 96.44 104 PHE A CA 1
ATOM 788 C C . PHE A 1 104 ? -3.961 1.917 -2.568 1 96.44 104 PHE A C 1
ATOM 790 O O . PHE A 1 104 ? -3.242 2.799 -3.043 1 96.44 104 PHE A O 1
ATOM 797 N N . VAL A 1 105 ? -3.727 0.696 -2.637 1 96.19 105 VAL A N 1
ATOM 798 C CA . VAL A 1 105 ? -2.418 0.219 -3.074 1 96.19 105 VAL A CA 1
ATOM 799 C C . VAL A 1 105 ? -2.225 0.528 -4.559 1 96.19 105 VAL A C 1
ATOM 801 O O . VAL A 1 105 ? -1.128 0.899 -4.98 1 96.19 105 VAL A O 1
ATOM 804 N N . GLN A 1 106 ? -3.217 0.456 -5.34 1 95.12 106 GLN A N 1
ATOM 805 C CA . GLN A 1 106 ? -3.078 0.562 -6.789 1 95.12 106 GLN A CA 1
ATOM 806 C C . GLN A 1 106 ? -3.023 2.021 -7.234 1 95.12 106 GLN A C 1
ATOM 808 O O . GLN A 1 106 ? -2.301 2.365 -8.172 1 95.12 106 GLN A O 1
ATOM 813 N N . CYS A 1 107 ? -3.703 2.852 -6.531 1 95.88 107 CYS A N 1
ATOM 814 C CA . CYS A 1 107 ? -3.727 4.23 -7.004 1 95.88 107 CYS A CA 1
ATOM 815 C C . CYS A 1 107 ? -2.973 5.148 -6.043 1 95.88 107 CYS A C 1
ATOM 817 O O . CYS A 1 107 ? -2.621 6.273 -6.402 1 95.88 107 CYS A O 1
ATOM 819 N N . GLY A 1 108 ? -2.842 4.762 -4.824 1 95.62 108 GLY A N 1
ATOM 820 C CA . GLY A 1 108 ? -2.029 5.52 -3.883 1 95.62 108 GLY A CA 1
ATOM 821 C C . GLY A 1 108 ? -2.828 6.523 -3.076 1 95.62 108 GLY A C 1
ATOM 822 O O . GLY A 1 108 ? -2.299 7.148 -2.154 1 95.62 108 GLY A O 1
ATOM 823 N N . HIS A 1 109 ? -4.102 6.668 -3.293 1 95.12 109 HIS A N 1
ATOM 824 C CA . HIS A 1 109 ? -4.887 7.66 -2.564 1 95.12 109 HIS A CA 1
ATOM 825 C C . HIS A 1 109 ? -5.09 7.238 -1.113 1 95.12 109 HIS A C 1
ATOM 827 O O . HIS A 1 109 ? -5.605 6.152 -0.843 1 95.12 109 HIS A O 1
ATOM 833 N N . LEU A 1 110 ? -4.594 8.055 -0.281 1 94.19 110 LEU A N 1
ATOM 834 C CA . LEU A 1 110 ? -4.828 7.98 1.157 1 94.19 110 LEU A CA 1
ATOM 835 C C . LEU A 1 110 ? -6.043 8.812 1.555 1 94.19 110 LEU A C 1
ATOM 837 O O . LEU A 1 110 ? -5.93 10.023 1.768 1 94.19 110 LEU A O 1
ATOM 841 N N . CYS A 1 111 ? -7.305 8.109 1.674 1 93.94 111 CYS A N 1
ATOM 842 C CA . CYS A 1 111 ? -8.453 9.008 1.598 1 93.94 111 CYS A CA 1
ATOM 843 C C . CYS A 1 111 ? -9.617 8.477 2.43 1 93.94 111 CYS A C 1
ATOM 845 O O . CYS A 1 111 ? -10.688 9.086 2.463 1 93.94 111 CYS A O 1
ATOM 847 N N . ILE A 1 112 ? -9.492 7.406 3.102 1 95.94 112 ILE A N 1
ATOM 848 C CA . ILE A 1 112 ? -10.688 6.859 3.738 1 95.94 112 ILE A CA 1
ATOM 849 C C . ILE A 1 112 ? -10.352 6.41 5.16 1 95.94 112 ILE A C 1
ATOM 851 O O . ILE A 1 112 ? -9.25 5.93 5.422 1 95.94 112 ILE A O 1
ATOM 855 N N . CYS A 1 113 ? -11.305 6.598 6.062 1 96.06 113 CYS A N 1
ATOM 856 C CA . CYS A 1 113 ? -11.164 6.105 7.43 1 96.06 113 CYS A CA 1
ATOM 857 C C . CYS A 1 113 ? -11.695 4.68 7.551 1 96.06 113 CYS A C 1
ATOM 859 O O . CYS A 1 113 ? -12.32 4.168 6.625 1 96.06 113 CYS A O 1
ATOM 861 N N . GLU A 1 114 ? -11.414 4.09 8.727 1 97.69 114 GLU A N 1
ATOM 862 C CA . GLU A 1 114 ? -11.758 2.676 8.867 1 97.69 114 GLU A CA 1
ATOM 863 C C . GLU A 1 114 ? -13.273 2.477 8.891 1 97.69 114 GLU A C 1
ATOM 865 O O . GLU A 1 114 ? -13.797 1.591 8.219 1 97.69 114 GLU A O 1
ATOM 870 N N . PRO A 1 115 ? -14.039 3.275 9.695 1 98 115 PRO A N 1
ATOM 871 C CA . PRO A 1 115 ? -15.484 3.045 9.711 1 98 115 PRO A CA 1
ATOM 872 C C . PRO A 1 115 ? -16.125 3.166 8.328 1 98 115 PRO A C 1
ATOM 874 O O . PRO A 1 115 ? -16.984 2.365 7.969 1 98 115 PRO A O 1
ATOM 877 N N . CYS A 1 116 ? -15.719 4.121 7.605 1 97.88 116 CYS A N 1
ATOM 878 C CA . CYS A 1 116 ? -16.25 4.289 6.262 1 97.88 116 CYS A CA 1
ATOM 879 C C . CYS A 1 116 ? -15.805 3.148 5.352 1 97.88 116 CYS A C 1
ATOM 881 O O . CYS A 1 116 ? -16.562 2.713 4.48 1 97.88 116 CYS A O 1
ATOM 883 N N . LEU A 1 117 ? -14.57 2.729 5.52 1 98.25 117 LEU A N 1
ATOM 884 C CA . LEU A 1 117 ? -14.039 1.597 4.766 1 98.25 117 LEU A CA 1
ATOM 885 C C . LEU A 1 117 ? -14.891 0.351 4.984 1 98.25 117 LEU A C 1
ATOM 887 O O . LEU A 1 117 ? -15.242 -0.344 4.031 1 98.25 117 LEU A O 1
ATOM 891 N N . ILE A 1 118 ? -15.219 0.081 6.188 1 97.62 118 ILE A N 1
ATOM 892 C CA . ILE A 1 118 ? -16.016 -1.092 6.523 1 97.62 118 ILE A CA 1
ATOM 893 C C . ILE A 1 118 ? -17.391 -0.983 5.879 1 97.62 118 ILE A C 1
ATOM 895 O O . ILE A 1 118 ? -17.891 -1.943 5.277 1 97.62 118 ILE A O 1
ATOM 899 N N . THR A 1 119 ? -17.984 0.183 5.977 1 96.81 119 THR A N 1
ATOM 900 C CA . THR A 1 119 ? -19.312 0.411 5.426 1 96.81 119 THR A CA 1
ATOM 901 C C . THR A 1 119 ? -19.312 0.203 3.912 1 96.81 119 THR A C 1
ATOM 903 O O . THR A 1 119 ? -20.125 -0.554 3.383 1 96.81 119 THR A O 1
ATOM 906 N N . LEU A 1 120 ? -18.375 0.846 3.186 1 96.56 120 LEU A N 1
ATOM 907 C CA . LEU A 1 120 ? -18.281 0.726 1.735 1 96.56 120 LEU A CA 1
ATOM 908 C C . LEU A 1 120 ? -17.938 -0.706 1.33 1 96.56 120 LEU A C 1
ATOM 910 O O . LEU A 1 120 ? -18.469 -1.214 0.337 1 96.56 120 LEU A O 1
ATOM 914 N N . GLY A 1 121 ? -17.031 -1.27 2.123 1 95.69 121 GLY A N 1
ATOM 915 C CA . GLY A 1 121 ? -16.641 -2.645 1.85 1 95.69 121 GLY A CA 1
ATOM 916 C C . GLY A 1 121 ? -17.812 -3.613 1.908 1 95.69 121 GLY A C 1
ATOM 917 O O . GLY A 1 121 ? -17.969 -4.453 1.019 1 95.69 121 GLY A O 1
ATOM 918 N N . HIS A 1 122 ? -18.562 -3.506 2.916 1 94.19 122 HIS A N 1
ATOM 919 C CA . HIS A 1 122 ? -19.719 -4.395 3.064 1 94.19 122 HIS A CA 1
ATOM 920 C C . HIS A 1 122 ? -20.75 -4.148 1.966 1 94.19 122 HIS A C 1
ATOM 922 O O . HIS A 1 122 ? -21.359 -5.094 1.467 1 94.19 122 HIS A O 1
ATOM 928 N N . GLU A 1 123 ? -20.953 -2.924 1.633 1 93.44 123 GLU A N 1
ATOM 929 C CA . GLU A 1 123 ? -21.859 -2.604 0.534 1 93.44 123 GLU A CA 1
ATOM 930 C C . GLU A 1 123 ? -21.391 -3.246 -0.77 1 93.44 123 GLU A C 1
ATOM 932 O O . GLU A 1 123 ? -22.203 -3.807 -1.515 1 93.44 123 GLU A O 1
ATOM 937 N N . CYS A 1 124 ? -20.125 -3.156 -1.037 1 91.81 124 CYS A N 1
ATOM 938 C CA . CYS A 1 124 ? -19.547 -3.742 -2.246 1 91.81 124 CYS A CA 1
ATOM 939 C C . CYS A 1 124 ? -19.703 -5.258 -2.238 1 91.81 124 CYS A C 1
ATOM 941 O O . CYS A 1 124 ? -20.016 -5.859 -3.268 1 91.81 124 CYS A O 1
ATOM 943 N N . GLU A 1 125 ? -19.391 -5.848 -1.125 1 88.38 125 GLU A N 1
ATOM 944 C CA . GLU A 1 125 ? -19.516 -7.297 -1.007 1 88.38 125 GLU A CA 1
ATOM 945 C C . GLU A 1 125 ? -20.953 -7.75 -1.224 1 88.38 125 GLU A C 1
ATOM 947 O O . GLU A 1 125 ? -21.203 -8.781 -1.845 1 88.38 125 GLU A O 1
ATOM 952 N N . ALA A 1 126 ? -21.891 -7.039 -0.651 1 88.69 126 ALA A N 1
ATOM 953 C CA . ALA A 1 126 ? -23.312 -7.359 -0.796 1 88.69 126 ALA A CA 1
ATOM 954 C C . ALA A 1 126 ? -23.734 -7.34 -2.264 1 88.69 126 ALA A C 1
ATOM 956 O O . ALA A 1 126 ? -24.531 -8.172 -2.697 1 88.69 126 ALA A O 1
ATOM 957 N N . SER A 1 127 ? -23.219 -6.492 -3.016 1 89 127 SER A N 1
ATOM 958 C CA . SER A 1 127 ? -23.562 -6.371 -4.43 1 89 127 SER A CA 1
ATOM 959 C C . SER A 1 127 ? -22.984 -7.523 -5.242 1 89 127 SER A C 1
ATOM 961 O O . SER A 1 127 ? -23.516 -7.875 -6.297 1 89 127 SER A O 1
ATOM 963 N N . ARG A 1 128 ? -21.953 -8.195 -4.871 1 84.44 128 ARG A N 1
ATOM 964 C CA . ARG A 1 128 ? -21.312 -9.297 -5.582 1 84.44 128 ARG A CA 1
ATOM 965 C C . ARG A 1 128 ? -21.984 -10.625 -5.273 1 84.44 128 ARG A C 1
ATOM 967 O O . ARG A 1 128 ? -21.844 -11.594 -6.027 1 84.44 128 ARG A O 1
ATOM 974 N N . GLY A 1 129 ? -22.781 -10.68 -4.262 1 79.69 129 GLY A N 1
ATOM 975 C CA . GLY A 1 129 ? -23.594 -11.844 -3.949 1 79.69 129 GLY A CA 1
ATOM 976 C C . GLY A 1 129 ? -22.797 -12.984 -3.348 1 79.69 129 GLY A C 1
ATOM 977 O O . GLY A 1 129 ? -23.344 -14.055 -3.072 1 79.69 129 GLY A O 1
ATOM 978 N N . SER A 1 130 ? -21.547 -13.023 -3.283 1 74.69 130 SER A N 1
ATOM 979 C CA . SER A 1 130 ? -20.766 -14.117 -2.709 1 74.69 130 SER A CA 1
ATOM 980 C C . SER A 1 130 ? -19.812 -13.602 -1.631 1 74.69 130 SER A C 1
ATOM 982 O O . SER A 1 130 ? -19.281 -12.5 -1.741 1 74.69 130 SER A O 1
ATOM 984 N N . PRO A 1 131 ? -19.797 -14.445 -0.483 1 72.56 131 PRO A N 1
ATOM 985 C CA . PRO A 1 131 ? -18.859 -14.039 0.563 1 72.56 131 PRO A CA 1
ATOM 986 C C . PRO A 1 131 ? -17.406 -14.18 0.13 1 72.56 131 PRO A C 1
ATOM 988 O O . PRO A 1 131 ? -17.031 -15.188 -0.484 1 72.56 131 PRO A O 1
ATOM 991 N N . PHE A 1 132 ? -16.688 -13.18 0.197 1 78.88 132 PHE A N 1
ATOM 992 C CA . PHE A 1 132 ? -15.266 -13.195 -0.117 1 78.88 132 PHE A CA 1
ATOM 993 C C . PHE A 1 132 ? -14.43 -13.078 1.152 1 78.88 132 PHE A C 1
ATOM 995 O O . PHE A 1 132 ? -14.672 -12.203 1.98 1 78.88 132 PHE A O 1
ATOM 1002 N N . LYS A 1 133 ? -13.633 -14 1.426 1 78.19 133 LYS A N 1
ATOM 1003 C CA . LYS A 1 133 ? -12.82 -14.039 2.637 1 78.19 133 LYS A CA 1
ATOM 1004 C C . LYS A 1 133 ? -11.43 -13.453 2.383 1 78.19 133 LYS A C 1
ATOM 1006 O O . LYS A 1 133 ? -10.547 -13.547 3.236 1 78.19 133 LYS A O 1
ATOM 1011 N N . GLY A 1 134 ? -11.164 -12.922 1.311 1 85.5 134 GLY A N 1
ATOM 1012 C CA . GLY A 1 134 ? -9.859 -12.367 0.99 1 85.5 134 GLY A CA 1
ATOM 1013 C C . GLY A 1 134 ? -9.727 -10.898 1.368 1 85.5 134 GLY A C 1
ATOM 1014 O O . GLY A 1 134 ? -10.555 -10.375 2.119 1 85.5 134 GLY A O 1
ATOM 1015 N N . PRO A 1 135 ? -8.594 -10.328 1.052 1 92 135 PRO A N 1
ATOM 1016 C CA . PRO A 1 135 ? -8.406 -8.906 1.327 1 92 135 PRO A CA 1
ATOM 1017 C C . PRO A 1 135 ? -9.469 -8.031 0.663 1 92 135 PRO A C 1
ATOM 1019 O O . PRO A 1 135 ? -9.961 -8.367 -0.419 1 92 135 PRO A O 1
ATOM 1022 N N . CYS A 1 136 ? -9.758 -6.977 1.353 1 94.38 136 CYS A N 1
ATOM 1023 C CA . CYS A 1 136 ? -10.773 -6.047 0.859 1 94.38 136 CYS A CA 1
ATOM 1024 C C . CYS A 1 136 ? -10.273 -5.316 -0.382 1 94.38 136 CYS A C 1
ATOM 1026 O O . CYS A 1 136 ? -9.148 -4.809 -0.404 1 94.38 136 CYS A O 1
ATOM 1028 N N . GLN A 1 137 ? -11.109 -5.348 -1.393 1 93.75 137 GLN A N 1
ATOM 1029 C CA . GLN A 1 137 ? -10.844 -4.602 -2.619 1 93.75 137 GLN A CA 1
ATOM 1030 C C . GLN A 1 137 ? -12.047 -3.744 -3.008 1 93.75 137 GLN A C 1
ATOM 1032 O O . GLN A 1 137 ? -13.164 -4.25 -3.131 1 93.75 137 GLN A O 1
ATOM 1037 N N . LEU A 1 138 ? -11.836 -2.459 -3.209 1 95.25 138 LEU A N 1
ATOM 1038 C CA . LEU A 1 138 ? -12.938 -1.571 -3.559 1 95.25 138 LEU A CA 1
ATOM 1039 C C . LEU A 1 138 ? -12.461 -0.443 -4.465 1 95.25 138 LEU A C 1
ATOM 1041 O O . LEU A 1 138 ? -11.258 -0.199 -4.582 1 95.25 138 LEU A O 1
ATOM 1045 N N . PRO A 1 139 ? -13.391 0.14 -5.215 1 96.69 139 PRO A N 1
ATOM 1046 C CA . PRO A 1 139 ? -12.992 1.329 -5.973 1 96.69 139 PRO A CA 1
ATOM 1047 C C . PRO A 1 139 ? -12.664 2.518 -5.078 1 96.69 139 PRO A C 1
ATOM 1049 O O . PRO A 1 139 ? -13.391 2.801 -4.121 1 96.69 139 PRO A O 1
ATOM 1052 N N . CYS A 1 140 ? -11.531 3.088 -5.332 1 96.56 140 CYS A N 1
ATOM 1053 C CA . CYS A 1 140 ? -11.133 4.289 -4.602 1 96.56 140 CYS A CA 1
ATOM 1054 C C . CYS A 1 140 ? -12.18 5.387 -4.75 1 96.56 140 CYS A C 1
ATOM 1056 O O . CYS A 1 140 ? -12.602 5.707 -5.863 1 96.56 140 CYS A O 1
ATOM 1058 N N . PRO A 1 141 ? -12.625 6.027 -3.734 1 96 141 PRO A N 1
ATOM 1059 C CA . PRO A 1 141 ? -13.633 7.09 -3.812 1 96 141 PRO A CA 1
ATOM 1060 C C . PRO A 1 141 ? -13.141 8.312 -4.582 1 96 141 PRO A C 1
ATOM 1062 O O . PRO A 1 141 ? -13.953 9.133 -5.031 1 96 141 PRO A O 1
ATOM 1065 N N . VAL A 1 142 ? -11.938 8.422 -4.766 1 95.31 142 VAL A N 1
ATOM 1066 C CA . VAL A 1 142 ? -11.367 9.617 -5.375 1 95.31 142 VAL A CA 1
ATOM 1067 C C . VAL A 1 142 ? -11.188 9.398 -6.875 1 95.31 142 VAL A C 1
ATOM 1069 O O . VAL A 1 142 ? -11.602 10.227 -7.688 1 95.31 142 VAL A O 1
ATOM 1072 N N . CYS A 1 143 ? -10.617 8.312 -7.332 1 95.19 143 CYS A N 1
ATOM 1073 C CA . CYS A 1 143 ? -10.258 8.125 -8.734 1 95.19 143 CYS A CA 1
ATOM 1074 C C . CYS A 1 143 ? -11 6.934 -9.328 1 95.19 143 CYS A C 1
ATOM 1076 O O . CYS A 1 143 ? -10.914 6.676 -10.531 1 95.19 143 CYS A O 1
ATOM 1078 N N . ARG A 1 144 ? -11.586 6.082 -8.523 1 96.12 144 ARG A N 1
ATOM 1079 C CA . ARG A 1 144 ? -12.461 4.977 -8.898 1 96.12 144 ARG A CA 1
ATOM 1080 C C . ARG A 1 144 ? -11.656 3.76 -9.336 1 96.12 144 ARG A C 1
ATOM 1082 O O . ARG A 1 144 ? -12.227 2.762 -9.781 1 96.12 144 ARG A O 1
ATOM 1089 N N . ARG A 1 145 ? -10.383 3.857 -9.25 1 94.94 145 ARG A N 1
ATOM 1090 C CA . ARG A 1 145 ? -9.57 2.674 -9.531 1 94.94 145 ARG A CA 1
ATOM 1091 C C . ARG A 1 145 ? -9.742 1.628 -8.43 1 94.94 145 ARG A C 1
ATOM 1093 O O . ARG A 1 145 ? -9.68 1.949 -7.246 1 94.94 145 ARG A O 1
ATOM 1100 N N . LYS A 1 146 ? -9.984 0.447 -8.875 1 94.62 146 LYS A N 1
ATOM 1101 C CA . LYS A 1 146 ? -10.117 -0.634 -7.902 1 94.62 146 LYS A CA 1
ATOM 1102 C C . LYS A 1 146 ? -8.773 -0.95 -7.25 1 94.62 146 LYS A C 1
ATOM 1104 O O . LYS A 1 146 ? -7.742 -0.993 -7.926 1 94.62 146 LYS A O 1
ATOM 1109 N N . GLY A 1 147 ? -8.758 -1.07 -5.879 1 95 147 GLY A N 1
ATOM 1110 C CA . GLY A 1 147 ? -7.512 -1.376 -5.199 1 95 147 GLY A CA 1
ATOM 1111 C C . GLY A 1 147 ? -7.711 -1.986 -3.826 1 95 147 GLY A C 1
ATOM 1112 O O . GLY A 1 147 ? -8.805 -1.911 -3.26 1 95 147 GLY A O 1
ATOM 1113 N N . PHE A 1 148 ? -6.652 -2.662 -3.443 1 95.88 148 PHE A N 1
ATOM 1114 C CA . PHE A 1 148 ? -6.566 -3.131 -2.064 1 95.88 148 PHE A CA 1
ATOM 1115 C C . PHE A 1 148 ? -6.172 -1.993 -1.13 1 95.88 148 PHE A C 1
ATOM 1117 O O . PHE A 1 148 ? -5.738 -0.932 -1.583 1 95.88 148 PHE A O 1
ATOM 1124 N N . LEU A 1 149 ? -6.414 -2.24 0.141 1 96.94 149 LEU A N 1
ATOM 1125 C CA . LEU A 1 149 ? -6.156 -1.163 1.092 1 96.94 149 LEU A CA 1
ATOM 1126 C C . LEU A 1 149 ? -5.156 -1.605 2.156 1 96.94 149 LEU A C 1
ATOM 1128 O O . LEU A 1 149 ? -5.176 -2.76 2.59 1 96.94 149 LEU A O 1
ATOM 1132 N N . ILE A 1 150 ? -4.332 -0.623 2.539 1 96.5 150 ILE A N 1
ATOM 1133 C CA . ILE A 1 150 ? -3.449 -0.814 3.686 1 96.5 150 ILE A CA 1
ATOM 1134 C C . ILE A 1 150 ? -3.635 0.332 4.676 1 96.5 150 ILE A C 1
ATOM 1136 O O . ILE A 1 150 ? -3.953 1.457 4.281 1 96.5 150 ILE A O 1
ATOM 1140 N N . LYS A 1 151 ? -3.545 -0.009 5.938 1 96.31 151 LYS A N 1
ATOM 1141 C CA . LYS A 1 151 ? -3.504 1.042 6.949 1 96.31 151 LYS A CA 1
ATOM 1142 C C . LYS A 1 151 ? -2.131 1.707 6.996 1 96.31 151 LYS A C 1
ATOM 1144 O O . LYS A 1 151 ? -1.104 1.031 6.906 1 96.31 151 LYS A O 1
ATOM 1149 N N . THR A 1 152 ? -2.115 2.967 7.145 1 94.12 152 THR A N 1
ATOM 1150 C CA . THR A 1 152 ? -0.838 3.672 7.195 1 94.12 152 THR A CA 1
ATOM 1151 C C . THR A 1 152 ? -0.582 4.23 8.594 1 94.12 152 THR A C 1
ATOM 1153 O O . THR A 1 152 ? -1.521 4.59 9.305 1 94.12 152 THR A O 1
ATOM 1156 N N . PHE A 1 153 ? 0.703 4.199 8.93 1 89.06 153 PHE A N 1
ATOM 1157 C CA . PHE A 1 153 ? 1.183 4.742 10.195 1 89.06 153 PHE A CA 1
ATOM 1158 C C . PHE A 1 153 ? 2.295 5.758 9.961 1 89.06 153 PHE A C 1
ATOM 1160 O O . PHE A 1 153 ? 3.137 5.57 9.078 1 89.06 153 PHE A O 1
ATOM 1167 N N . SER A 1 154 ? 2.158 6.879 10.672 1 78.44 154 SER A N 1
ATOM 1168 C CA . SER A 1 154 ? 3.25 7.844 10.578 1 78.44 154 SER A CA 1
ATOM 1169 C C . SER A 1 154 ? 4.441 7.406 11.43 1 78.44 154 SER A C 1
ATOM 1171 O O . SER A 1 154 ? 4.27 6.789 12.477 1 78.44 154 SER A O 1
ATOM 1173 N N . GLY A 1 155 ? 5.605 7.156 10.836 1 65 155 GLY A N 1
ATOM 1174 C CA . GLY A 1 155 ? 6.805 6.797 11.57 1 65 155 GLY A CA 1
ATOM 1175 C C . GLY A 1 155 ? 7.309 7.91 12.477 1 65 155 GLY A C 1
ATOM 1176 O O . GLY A 1 155 ? 6.938 9.07 12.297 1 65 155 GLY A O 1
ATOM 1177 N N . MET B 1 1 ? 4.594 -68.438 -13.539 1 29.77 1 MET B N 1
ATOM 1178 C CA . MET B 1 1 ? 4.211 -67.562 -14.641 1 29.77 1 MET B CA 1
ATOM 1179 C C . MET B 1 1 ? 4.805 -66.188 -14.477 1 29.77 1 MET B C 1
ATOM 1181 O O . MET B 1 1 ? 4.668 -65.562 -13.414 1 29.77 1 MET B O 1
ATOM 1185 N N . PRO B 1 2 ? 6.008 -65.875 -15.172 1 39.22 2 PRO B N 1
ATOM 1186 C CA . PRO B 1 2 ? 6.789 -64.625 -15.07 1 39.22 2 PRO B CA 1
ATOM 1187 C C . PRO B 1 2 ? 5.945 -63.375 -15.32 1 39.22 2 PRO B C 1
ATOM 1189 O O . PRO B 1 2 ? 4.93 -63.438 -16.016 1 39.22 2 PRO B O 1
ATOM 1192 N N . LEU B 1 3 ? 5.598 -62.688 -14.273 1 41.38 3 LEU B N 1
ATOM 1193 C CA . LEU B 1 3 ? 5.105 -61.312 -14.305 1 41.38 3 LEU B CA 1
ATOM 1194 C C . LEU B 1 3 ? 5.762 -60.531 -15.438 1 41.38 3 LEU B C 1
ATOM 1196 O O . LEU B 1 3 ? 6.938 -60.156 -15.352 1 41.38 3 LEU B O 1
ATOM 1200 N N . ALA B 1 4 ? 5.566 -60.938 -16.688 1 42.69 4 ALA B N 1
ATOM 1201 C CA . ALA B 1 4 ? 6.023 -60.625 -18.047 1 42.69 4 ALA B CA 1
ATOM 1202 C C . ALA B 1 4 ? 6.188 -59.094 -18.219 1 42.69 4 ALA B C 1
ATOM 1204 O O . ALA B 1 4 ? 5.707 -58.312 -17.406 1 42.69 4 ALA B O 1
ATOM 1205 N N . VAL B 1 5 ? 6.82 -58.688 -19.391 1 40.88 5 VAL B N 1
ATOM 1206 C CA . VAL B 1 5 ? 7.336 -57.562 -20.156 1 40.88 5 VAL B CA 1
ATOM 1207 C C . VAL B 1 5 ? 6.262 -56.5 -20.297 1 40.88 5 VAL B C 1
ATOM 1209 O O . VAL B 1 5 ? 5.359 -56.625 -21.125 1 40.88 5 VAL B O 1
ATOM 1212 N N . LEU B 1 6 ? 5.414 -56.219 -19.375 1 46.84 6 LEU B N 1
ATOM 1213 C CA . LEU B 1 6 ? 4.602 -55.031 -19.469 1 46.84 6 LEU B CA 1
ATOM 1214 C C . LEU B 1 6 ? 5.328 -53.938 -20.25 1 46.84 6 LEU B C 1
ATOM 1216 O O . LEU B 1 6 ? 6.461 -53.562 -19.922 1 46.84 6 LEU B O 1
ATOM 1220 N N . GLY B 1 7 ? 5.195 -53.906 -21.625 1 50.91 7 GLY B N 1
ATOM 1221 C CA . GLY B 1 7 ? 5.863 -53.375 -22.797 1 50.91 7 GLY B CA 1
ATOM 1222 C C . GLY B 1 7 ? 6.371 -51.938 -22.594 1 50.91 7 GLY B C 1
ATOM 1223 O O . GLY B 1 7 ? 5.711 -51.125 -21.938 1 50.91 7 GLY B O 1
ATOM 1224 N N . GLY B 1 8 ? 7.734 -51.75 -22.469 1 61.38 8 GLY B N 1
ATOM 1225 C CA . GLY B 1 8 ? 8.602 -50.594 -22.391 1 61.38 8 GLY B CA 1
ATOM 1226 C C . GLY B 1 8 ? 8.07 -49.406 -23.188 1 61.38 8 GLY B C 1
ATOM 1227 O O . GLY B 1 8 ? 8.25 -48.25 -22.797 1 61.38 8 GLY B O 1
ATOM 1228 N N . GLY B 1 9 ? 7.379 -49.812 -24.281 1 62.22 9 GLY B N 1
ATOM 1229 C CA . GLY B 1 9 ? 6.93 -48.75 -25.156 1 62.22 9 GLY B CA 1
ATOM 1230 C C . GLY B 1 9 ? 5.77 -47.938 -24.578 1 62.22 9 GLY B C 1
ATOM 1231 O O . GLY B 1 9 ? 5.77 -46.719 -24.641 1 62.22 9 GLY B O 1
ATOM 1232 N N . LEU B 1 10 ? 4.812 -48.688 -23.984 1 64.38 10 LEU B N 1
ATOM 1233 C CA . LEU B 1 10 ? 3.643 -48.031 -23.422 1 64.38 10 LEU B CA 1
ATOM 1234 C C . LEU B 1 10 ? 4.027 -47.188 -22.203 1 64.38 10 LEU B C 1
ATOM 1236 O O . LEU B 1 10 ? 3.52 -46.094 -22.016 1 64.38 10 LEU B O 1
ATOM 1240 N N . PHE B 1 11 ? 4.934 -47.812 -21.484 1 68.31 11 PHE B N 1
ATOM 1241 C CA . PHE B 1 11 ? 5.402 -47.125 -20.297 1 68.31 11 PHE B CA 1
ATOM 1242 C C . PHE B 1 11 ? 6.125 -45.844 -20.703 1 68.31 11 PHE B C 1
ATOM 1244 O O . PHE B 1 11 ? 5.945 -44.781 -20.062 1 68.31 11 PHE B O 1
ATOM 1251 N N . ARG B 1 12 ? 6.832 -45.938 -21.844 1 74.12 12 ARG B N 1
ATOM 1252 C CA . ARG B 1 12 ? 7.574 -44.781 -22.312 1 74.12 12 ARG B CA 1
ATOM 1253 C C . ARG B 1 12 ? 6.629 -43.719 -22.875 1 74.12 12 ARG B C 1
ATOM 1255 O O . ARG B 1 12 ? 6.824 -42.531 -22.641 1 74.12 12 ARG B O 1
ATOM 1262 N N . VAL B 1 13 ? 5.555 -44.156 -23.406 1 71.81 13 VAL B N 1
ATOM 1263 C CA . VAL B 1 13 ? 4.59 -43.219 -23.969 1 71.81 13 VAL B CA 1
ATOM 1264 C C . VAL B 1 13 ? 3.814 -42.562 -22.844 1 71.81 13 VAL B C 1
ATOM 1266 O O . VAL B 1 13 ? 3.551 -41.344 -22.906 1 71.81 13 VAL B O 1
ATOM 1269 N N . LEU B 1 14 ? 3.604 -43.344 -21.812 1 69.81 14 LEU B N 1
ATOM 1270 C CA . LEU B 1 14 ? 2.869 -42.812 -20.672 1 69.81 14 LEU B CA 1
ATOM 1271 C C . LEU B 1 14 ? 3.729 -41.812 -19.906 1 69.81 14 LEU B C 1
ATOM 1273 O O . LEU B 1 14 ? 3.24 -40.75 -19.469 1 69.81 14 LEU B O 1
ATOM 1277 N N . LEU B 1 15 ? 4.941 -42.156 -19.859 1 76.06 15 LEU B N 1
ATOM 1278 C CA . LEU B 1 15 ? 5.855 -41.281 -19.156 1 76.06 15 LEU B CA 1
ATOM 1279 C C . LEU B 1 15 ? 6.055 -39.969 -19.938 1 76.06 15 LEU B C 1
ATOM 1281 O O . LEU B 1 15 ? 6.082 -38.906 -19.359 1 76.06 15 LEU B O 1
ATOM 1285 N N . ALA B 1 16 ? 6.074 -40.156 -21.234 1 73.25 16 ALA B N 1
ATOM 1286 C CA . ALA B 1 16 ? 6.262 -39 -22.078 1 73.25 16 ALA B CA 1
ATOM 1287 C C . ALA B 1 16 ? 5.02 -38.094 -22.062 1 73.25 16 ALA B C 1
ATOM 1289 O O . ALA B 1 16 ? 5.121 -36.875 -22.016 1 73.25 16 ALA B O 1
ATOM 1290 N N . GLY B 1 17 ? 3.934 -38.75 -21.984 1 71.12 17 GLY B N 1
ATOM 1291 C CA . GLY B 1 17 ? 2.68 -38.031 -21.938 1 71.12 17 GLY B CA 1
ATOM 1292 C C . GLY B 1 17 ? 2.477 -37.281 -20.641 1 71.12 17 GLY B C 1
ATOM 1293 O O . GLY B 1 17 ? 2.062 -36.125 -20.641 1 71.12 17 GLY B O 1
ATOM 1294 N N . THR B 1 18 ? 2.836 -37.906 -19.625 1 74.75 18 THR B N 1
ATOM 1295 C CA . THR B 1 18 ? 2.727 -37.281 -18.312 1 74.75 18 THR B CA 1
ATOM 1296 C C . THR B 1 18 ? 3.691 -36.094 -18.203 1 74.75 18 THR B C 1
ATOM 1298 O O . THR B 1 18 ? 3.34 -35.062 -17.656 1 74.75 18 THR B O 1
ATOM 1301 N N . ALA B 1 19 ? 4.848 -36.344 -18.859 1 74.69 19 ALA B N 1
ATOM 1302 C CA . ALA B 1 19 ? 5.844 -35.281 -18.812 1 74.69 19 ALA B CA 1
ATOM 1303 C C . ALA B 1 19 ? 5.371 -34.062 -19.578 1 74.69 19 ALA B C 1
ATOM 1305 O O . ALA B 1 19 ? 5.566 -32.906 -19.141 1 74.69 19 ALA B O 1
ATOM 1306 N N . ILE B 1 20 ? 4.641 -34.25 -20.594 1 72.56 20 ILE B N 1
ATOM 1307 C CA . ILE B 1 20 ? 4.156 -33.156 -21.438 1 72.56 20 ILE B CA 1
ATOM 1308 C C . ILE B 1 20 ? 3.023 -32.438 -20.719 1 72.56 20 ILE B C 1
ATOM 1310 O O . ILE B 1 20 ? 2.992 -31.203 -20.703 1 72.56 20 ILE B O 1
ATOM 1314 N N . VAL B 1 21 ? 2.203 -33.156 -20.125 1 71.62 21 VAL B N 1
ATOM 1315 C CA . VAL B 1 21 ? 1.076 -32.531 -19.422 1 71.62 21 VAL B CA 1
ATOM 1316 C C . VAL B 1 21 ? 1.583 -31.75 -18.219 1 71.62 21 VAL B C 1
ATOM 1318 O O . VAL B 1 21 ? 1.132 -30.625 -17.984 1 71.62 21 VAL B O 1
ATOM 1321 N N . LEU B 1 22 ? 2.559 -32.344 -17.547 1 73.88 22 LEU B N 1
ATOM 1322 C CA . LEU B 1 22 ? 3.131 -31.641 -16.406 1 73.88 22 LEU B CA 1
ATOM 1323 C C . LEU B 1 22 ? 3.836 -30.359 -16.828 1 73.88 22 LEU B C 1
ATOM 1325 O O . LEU B 1 22 ? 3.75 -29.328 -16.156 1 73.88 22 LEU B O 1
ATOM 1329 N N . SER B 1 23 ? 4.355 -30.484 -17.984 1 73.94 23 SER B N 1
ATOM 1330 C CA . SER B 1 23 ? 5.035 -29.297 -18.516 1 73.94 23 SER B CA 1
ATOM 1331 C C . SER B 1 23 ? 4.035 -28.219 -18.906 1 73.94 23 SER B C 1
ATOM 1333 O O . SER B 1 23 ? 4.246 -27.047 -18.641 1 73.94 23 SER B O 1
ATOM 1335 N N . TYR B 1 24 ? 2.885 -28.609 -19.453 1 69.94 24 TYR B N 1
ATOM 1336 C CA . TYR B 1 24 ? 1.857 -27.656 -19.859 1 69.94 24 TYR B CA 1
ATOM 1337 C C . TYR B 1 24 ? 1.161 -27.047 -18.656 1 69.94 24 TYR B C 1
ATOM 1339 O O . TYR B 1 24 ? 0.876 -25.844 -18.625 1 69.94 24 TYR B O 1
ATOM 1347 N N . CYS B 1 25 ? 0.932 -27.844 -17.719 1 71.12 25 CYS B N 1
ATOM 1348 C CA . CYS B 1 25 ? 0.317 -27.375 -16.484 1 71.12 25 CYS B CA 1
ATOM 1349 C C . CYS B 1 25 ? 1.233 -26.391 -15.758 1 71.12 25 CYS B C 1
ATOM 1351 O O . CYS B 1 25 ? 0.781 -25.359 -15.273 1 71.12 25 CYS B O 1
ATOM 1353 N N . ALA B 1 26 ? 2.436 -26.781 -15.812 1 70.44 26 ALA B N 1
ATOM 1354 C CA . ALA B 1 26 ? 3.418 -25.906 -15.172 1 70.44 26 ALA B CA 1
ATOM 1355 C C . ALA B 1 26 ? 3.516 -24.578 -15.898 1 70.44 26 ALA B C 1
ATOM 1357 O O . ALA B 1 26 ? 3.605 -23.516 -15.266 1 70.44 26 ALA B O 1
ATOM 1358 N N . ALA B 1 27 ? 3.332 -24.641 -17.156 1 71.5 27 ALA B N 1
ATOM 1359 C CA . ALA B 1 27 ? 3.404 -23.422 -17.953 1 71.5 27 ALA B CA 1
ATOM 1360 C C . ALA B 1 27 ? 2.178 -22.547 -17.719 1 71.5 27 ALA B C 1
ATOM 1362 O O . ALA B 1 27 ? 2.297 -21.328 -17.594 1 71.5 27 ALA B O 1
ATOM 1363 N N . THR B 1 28 ? 1.064 -23.109 -17.656 1 71.62 28 THR B N 1
ATOM 1364 C CA . THR B 1 28 ? -0.17 -22.359 -17.422 1 71.62 28 THR B CA 1
ATOM 1365 C C . THR B 1 28 ? -0.172 -21.734 -16.031 1 71.62 28 THR B C 1
ATOM 1367 O O . THR B 1 28 ? -0.573 -20.578 -15.859 1 71.62 28 THR B O 1
ATOM 1370 N N . LEU B 1 29 ? 0.336 -22.469 -15.125 1 70.12 29 LEU B N 1
ATOM 1371 C CA . LEU B 1 29 ? 0.42 -21.969 -13.766 1 70.12 29 LEU B CA 1
ATOM 1372 C C . LEU B 1 29 ? 1.401 -20.797 -13.68 1 70.12 29 LEU B C 1
ATOM 1374 O O . LEU B 1 29 ? 1.148 -19.812 -12.969 1 70.12 29 LEU B O 1
ATOM 1378 N N . ALA B 1 30 ? 2.326 -21 -14.453 1 67.69 30 ALA B N 1
ATOM 1379 C CA . ALA B 1 30 ? 3.326 -19.938 -14.477 1 67.69 30 ALA B CA 1
ATOM 1380 C C . ALA B 1 30 ? 2.744 -18.656 -15.062 1 67.69 30 ALA B C 1
ATOM 1382 O O . ALA B 1 30 ? 3.008 -17.562 -14.555 1 67.69 30 ALA B O 1
ATOM 1383 N N . VAL B 1 31 ? 1.92 -18.844 -16.047 1 67 31 VAL B N 1
ATOM 1384 C CA . VAL B 1 31 ? 1.299 -17.688 -16.688 1 67 31 VAL B CA 1
ATOM 1385 C C . VAL B 1 31 ? 0.293 -17.047 -15.727 1 67 31 VAL B C 1
ATOM 1387 O O . VAL B 1 31 ? 0.265 -15.82 -15.57 1 67 31 VAL B O 1
ATOM 1390 N N . LEU B 1 32 ? -0.489 -17.891 -15.109 1 67.94 32 LEU B N 1
ATOM 1391 C CA . LEU B 1 32 ? -1.486 -17.391 -14.172 1 67.94 32 LEU B CA 1
ATOM 1392 C C . LEU B 1 32 ? -0.819 -16.719 -12.977 1 67.94 32 LEU B C 1
ATOM 1394 O O . LEU B 1 32 ? -1.282 -15.672 -12.508 1 67.94 32 LEU B O 1
ATOM 1398 N N . TYR B 1 33 ? 0.249 -17.297 -12.617 1 65.31 33 TYR B N 1
ATOM 1399 C CA . TYR B 1 33 ? 1.025 -16.75 -11.516 1 65.31 33 TYR B CA 1
ATOM 1400 C C . TYR B 1 33 ? 1.599 -15.383 -11.875 1 65.31 33 TYR B C 1
ATOM 1402 O O . TYR B 1 33 ? 1.518 -14.438 -11.094 1 65.31 33 TYR B O 1
ATOM 1410 N N . ARG B 1 34 ? 2.047 -15.398 -13.031 1 66.5 34 ARG B N 1
ATOM 1411 C CA . ARG B 1 34 ? 2.635 -14.141 -13.492 1 66.5 34 ARG B CA 1
ATOM 1412 C C . ARG B 1 34 ? 1.569 -13.062 -13.641 1 66.5 34 ARG B C 1
ATOM 1414 O O . ARG B 1 34 ? 1.795 -11.906 -13.266 1 66.5 34 ARG B O 1
ATOM 1421 N N . HIS B 1 35 ? 0.412 -13.469 -14.125 1 67.06 35 HIS B N 1
ATOM 1422 C CA . HIS B 1 35 ? -0.675 -12.523 -14.32 1 67.06 35 HIS B CA 1
ATOM 1423 C C . HIS B 1 35 ? -1.181 -11.977 -12.984 1 67.06 35 HIS B C 1
ATOM 1425 O O . HIS B 1 35 ? -1.356 -10.766 -12.836 1 67.06 35 HIS B O 1
ATOM 1431 N N . ARG B 1 36 ? -1.357 -12.812 -12.125 1 66.94 36 ARG B N 1
ATOM 1432 C CA . ARG B 1 36 ? -1.861 -12.406 -10.82 1 66.94 36 ARG B CA 1
ATOM 1433 C C . ARG B 1 36 ? -0.842 -11.547 -10.078 1 66.94 36 ARG B C 1
ATOM 1435 O O . ARG B 1 36 ? -1.208 -10.578 -9.414 1 66.94 36 ARG B O 1
ATOM 1442 N N . ARG B 1 37 ? 0.354 -11.883 -10.289 1 65.38 37 ARG B N 1
ATOM 1443 C CA . ARG B 1 37 ? 1.422 -11.102 -9.68 1 65.38 37 ARG B CA 1
ATOM 1444 C C . ARG B 1 37 ? 1.453 -9.688 -10.25 1 65.38 37 ARG B C 1
ATOM 1446 O O . ARG B 1 37 ? 1.599 -8.719 -9.5 1 65.38 37 ARG B O 1
ATOM 1453 N N . ARG B 1 38 ? 1.244 -9.672 -11.523 1 64.69 38 ARG B N 1
ATOM 1454 C CA . ARG B 1 38 ? 1.264 -8.367 -12.172 1 64.69 38 ARG B CA 1
ATOM 1455 C C . ARG B 1 38 ? 0.11 -7.492 -11.695 1 64.69 38 ARG B C 1
ATOM 1457 O O . ARG B 1 38 ? 0.297 -6.309 -11.414 1 64.69 38 ARG B O 1
ATOM 1464 N N . VAL B 1 39 ? -1.002 -8.141 -11.578 1 66.5 39 VAL B N 1
ATOM 1465 C CA . VAL B 1 39 ? -2.178 -7.371 -11.188 1 66.5 39 VAL B CA 1
ATOM 1466 C C . VAL B 1 39 ? -2.029 -6.898 -9.742 1 66.5 39 VAL B C 1
ATOM 1468 O O . VAL B 1 39 ? -2.43 -5.781 -9.406 1 66.5 39 VAL B O 1
ATOM 1471 N N . ASN B 1 40 ? -1.335 -7.711 -8.969 1 71.62 40 ASN B N 1
ATOM 1472 C CA . ASN B 1 40 ? -1.227 -7.398 -7.547 1 71.62 40 ASN B CA 1
ATOM 1473 C C . ASN B 1 40 ? -0.086 -6.422 -7.273 1 71.62 40 ASN B C 1
ATOM 1475 O O . ASN B 1 40 ? -0.028 -5.812 -6.203 1 71.62 40 ASN B O 1
ATOM 1479 N N . THR B 1 41 ? 0.626 -6.234 -8.312 1 80.69 41 THR B N 1
ATOM 1480 C CA . THR B 1 41 ? 1.781 -5.387 -8.039 1 80.69 41 THR B CA 1
ATOM 1481 C C . THR B 1 41 ? 1.625 -4.027 -8.711 1 80.69 41 THR B C 1
ATOM 1483 O O . THR B 1 41 ? 2.543 -3.205 -8.68 1 80.69 41 THR B O 1
ATOM 1486 N N . VAL B 1 42 ? 0.382 -3.92 -9.289 1 83.81 42 VAL B N 1
ATOM 1487 C CA . VAL B 1 42 ? 0.11 -2.605 -9.867 1 83.81 42 VAL B CA 1
ATOM 1488 C C . VAL B 1 42 ? 0.177 -1.54 -8.773 1 83.81 42 VAL B C 1
ATOM 1490 O O . VAL B 1 42 ? -0.356 -1.731 -7.676 1 83.81 42 VAL B O 1
ATOM 1493 N N . GLY B 1 43 ? 1.003 -0.529 -8.82 1 91.94 43 GLY B N 1
ATOM 1494 C CA . GLY B 1 43 ? 1.107 0.553 -7.855 1 91.94 43 GLY B CA 1
ATOM 1495 C C . GLY B 1 43 ? 2.414 0.542 -7.086 1 91.94 43 GLY B C 1
ATOM 1496 O O . GLY B 1 43 ? 2.781 1.539 -6.461 1 91.94 43 GLY B O 1
ATOM 1497 N N . TYR B 1 44 ? 3.004 -0.705 -7.043 1 95.31 44 TYR B N 1
ATOM 1498 C CA . TYR B 1 44 ? 4.258 -0.806 -6.309 1 95.31 44 TYR B CA 1
ATOM 1499 C C . TYR B 1 44 ? 5.348 0.032 -6.965 1 95.31 44 TYR B C 1
ATOM 1501 O O . TYR B 1 44 ? 5.406 0.131 -8.195 1 95.31 44 TYR B O 1
ATOM 1509 N N . TYR B 1 45 ? 6.141 0.538 -6.16 1 97.12 45 TYR B N 1
ATOM 1510 C CA . TYR B 1 45 ? 7.246 1.362 -6.637 1 97.12 45 TYR B CA 1
ATOM 1511 C C . TYR B 1 45 ? 8.328 0.505 -7.281 1 97.12 45 TYR B C 1
ATOM 1513 O O . TYR B 1 45 ? 8.664 -0.568 -6.773 1 97.12 45 TYR B O 1
ATOM 1521 N N . ARG B 1 46 ? 8.82 0.971 -8.359 1 96 46 ARG B N 1
ATOM 1522 C CA . ARG B 1 46 ? 9.938 0.331 -9.047 1 96 46 ARG B CA 1
ATOM 1523 C C . ARG B 1 46 ? 11.148 1.256 -9.102 1 96 46 ARG B C 1
ATOM 1525 O O . ARG B 1 46 ? 11.023 2.438 -9.43 1 96 46 ARG B O 1
ATOM 1532 N N . LEU B 1 47 ? 12.281 0.668 -8.836 1 95.44 47 LEU B N 1
ATOM 1533 C CA . LEU B 1 47 ? 13.516 1.441 -8.797 1 95.44 47 LEU B CA 1
ATOM 1534 C C . LEU B 1 47 ? 13.953 1.838 -10.203 1 95.44 47 LEU B C 1
ATOM 1536 O O . LEU B 1 47 ? 13.859 1.039 -11.141 1 95.44 47 LEU B O 1
ATOM 1540 N N . PRO B 1 48 ? 14.375 3.096 -10.266 1 94.31 48 PRO B N 1
ATOM 1541 C CA . PRO B 1 48 ? 15.023 3.447 -11.531 1 94.31 48 PRO B CA 1
ATOM 1542 C C . PRO B 1 48 ? 16.344 2.699 -11.742 1 94.31 48 PRO B C 1
ATOM 15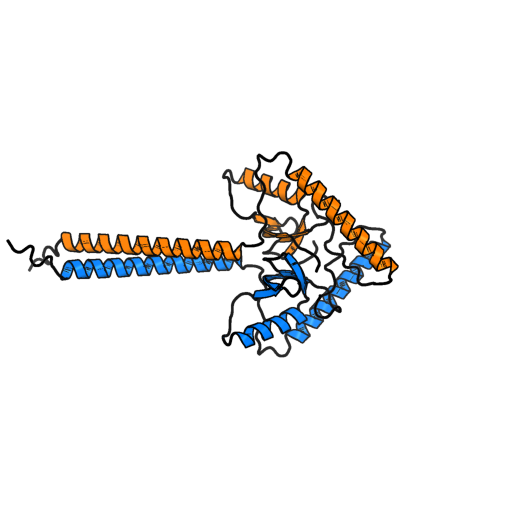44 O O . PRO B 1 48 ? 16.922 2.186 -10.781 1 94.31 48 PRO B O 1
ATOM 1547 N N . SER B 1 49 ? 16.703 2.691 -12.953 1 91.25 49 SER B N 1
ATOM 1548 C CA . SER B 1 49 ? 17.953 2.014 -13.281 1 91.25 49 SER B 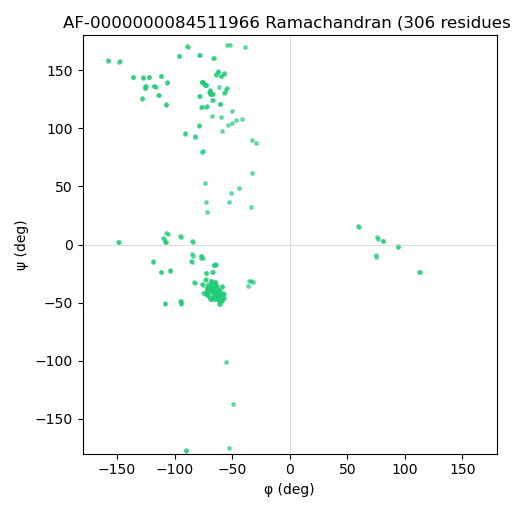CA 1
ATOM 1549 C C . SER B 1 49 ? 19.141 2.637 -12.539 1 91.25 49 SER B C 1
ATOM 1551 O O . SER B 1 49 ? 19.203 3.857 -12.391 1 91.25 49 SER B O 1
ATOM 1553 N N . LYS B 1 50 ? 20.094 1.783 -12.164 1 85.69 50 LYS B N 1
ATOM 1554 C CA . LYS B 1 50 ? 21.281 2.26 -11.477 1 85.69 50 LYS B CA 1
ATOM 1555 C C . LYS B 1 50 ? 22.141 3.131 -12.391 1 85.69 50 LYS B C 1
ATOM 1557 O O . LYS B 1 50 ? 22.938 3.949 -11.922 1 85.69 50 LYS B O 1
ATOM 1562 N N . ASP B 1 51 ? 21.984 2.938 -13.609 1 87.38 51 ASP B N 1
ATOM 1563 C CA . ASP B 1 51 ? 22.75 3.689 -14.586 1 87.38 51 ASP B CA 1
ATOM 1564 C C . ASP B 1 51 ? 22.203 5.102 -14.766 1 87.38 51 ASP B C 1
ATOM 1566 O O . ASP B 1 51 ? 22.828 5.941 -15.422 1 87.38 51 ASP B O 1
ATOM 1570 N N . ASP B 1 52 ? 21.078 5.312 -14.203 1 90.62 52 ASP B N 1
ATOM 1571 C CA . ASP B 1 52 ? 20.469 6.641 -14.266 1 90.62 52 ASP B CA 1
ATOM 1572 C C . ASP B 1 52 ? 21.062 7.559 -13.195 1 90.62 52 ASP B C 1
ATOM 1574 O O . ASP B 1 52 ? 20.547 7.637 -12.078 1 90.62 52 ASP B O 1
ATOM 1578 N N . ALA B 1 53 ? 22.141 8.344 -13.555 1 88.44 53 ALA B N 1
ATOM 1579 C CA . ALA B 1 53 ? 22.906 9.164 -12.617 1 88.44 53 ALA B CA 1
ATOM 1580 C C . ALA B 1 53 ? 22.047 10.297 -12.055 1 88.44 53 ALA B C 1
ATOM 1582 O O . ALA B 1 53 ? 22.344 10.828 -10.984 1 88.44 53 ALA B O 1
ATOM 1583 N N . HIS B 1 54 ? 20.984 10.562 -12.734 1 94.31 54 HIS B N 1
ATOM 1584 C CA . HIS B 1 54 ? 20.203 11.734 -12.328 1 94.31 54 HIS B CA 1
ATOM 1585 C C . HIS B 1 54 ? 18.922 11.32 -11.625 1 94.31 54 HIS B C 1
ATOM 1587 O O . HIS B 1 54 ? 18.078 12.164 -11.328 1 94.31 54 HIS B O 1
ATOM 1593 N N . ALA B 1 55 ? 18.781 10.086 -11.328 1 95.5 55 ALA B N 1
ATOM 1594 C CA . ALA B 1 55 ? 17.516 9.602 -10.766 1 95.5 55 ALA B CA 1
ATOM 1595 C C . ALA B 1 55 ? 17.25 10.227 -9.406 1 95.5 55 ALA B C 1
ATOM 1597 O O . ALA B 1 55 ? 16.125 10.695 -9.141 1 95.5 55 ALA B O 1
ATOM 1598 N N . VAL B 1 56 ? 18.188 10.25 -8.562 1 96.31 56 VAL B N 1
ATOM 1599 C CA . VAL B 1 56 ? 18.031 10.781 -7.215 1 96.31 56 VAL B CA 1
ATOM 1600 C C . VAL B 1 56 ? 17.781 12.281 -7.277 1 96.31 56 VAL B C 1
ATOM 1602 O O . VAL B 1 56 ? 16.875 12.797 -6.609 1 96.31 56 VAL B O 1
ATOM 1605 N N . SER B 1 57 ? 18.594 12.93 -8.078 1 96.81 57 SER B N 1
ATOM 1606 C CA . SER B 1 57 ? 18.422 14.375 -8.211 1 96.81 57 SER B CA 1
ATOM 1607 C C . SER B 1 57 ? 17.062 14.727 -8.773 1 96.81 57 SER B C 1
ATOM 1609 O O . SER B 1 57 ? 16.406 15.672 -8.305 1 96.81 57 SER B O 1
ATOM 1611 N N . ALA B 1 58 ? 16.641 14.055 -9.789 1 97.44 58 ALA B N 1
ATOM 1612 C CA . ALA B 1 58 ? 15.328 14.281 -10.375 1 97.44 58 ALA B CA 1
ATOM 1613 C C . ALA B 1 58 ? 14.227 14.039 -9.344 1 97.44 58 ALA B C 1
ATOM 1615 O O . ALA B 1 58 ? 13.266 14.812 -9.266 1 97.44 58 ALA B O 1
ATOM 1616 N N . ALA B 1 59 ? 14.367 12.984 -8.602 1 97.38 59 ALA B N 1
ATOM 1617 C CA . ALA B 1 59 ? 13.406 12.656 -7.551 1 97.38 59 ALA B CA 1
ATOM 1618 C C . ALA B 1 59 ? 13.359 13.758 -6.488 1 97.38 59 ALA B C 1
ATOM 1620 O O . ALA B 1 59 ? 12.289 14.086 -5.973 1 97.38 59 ALA B O 1
ATOM 1621 N N . ARG B 1 60 ? 14.477 14.258 -6.188 1 97.38 60 ARG B N 1
ATOM 1622 C CA . ARG B 1 60 ? 14.547 15.328 -5.199 1 97.38 60 ARG B CA 1
ATOM 1623 C C . ARG B 1 60 ? 13.812 16.578 -5.684 1 97.38 60 ARG B C 1
ATOM 1625 O O . ARG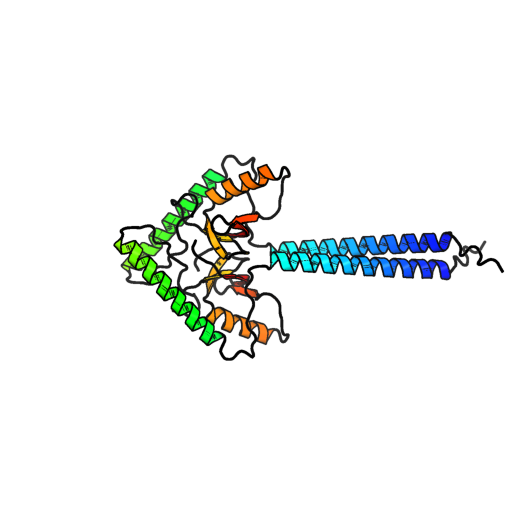 B 1 60 ? 13.07 17.203 -4.922 1 97.38 60 ARG B O 1
ATOM 1632 N N . GLU B 1 61 ? 14.031 16.906 -6.883 1 97.62 61 GLU B N 1
ATOM 1633 C CA . GLU B 1 61 ? 13.352 18.062 -7.461 1 97.62 61 GLU B CA 1
ATOM 1634 C C . GLU B 1 61 ? 11.836 17.875 -7.426 1 97.62 61 GLU B C 1
ATOM 1636 O O . GLU B 1 61 ? 11.109 18.797 -7.043 1 97.62 61 GLU B O 1
ATOM 1641 N N . ARG B 1 62 ? 11.383 16.75 -7.863 1 96.5 62 ARG B N 1
ATOM 1642 C CA . ARG B 1 62 ? 9.953 16.469 -7.855 1 96.5 62 ARG B CA 1
ATOM 1643 C C . ARG B 1 62 ? 9.391 16.531 -6.438 1 96.5 62 ARG B C 1
ATOM 1645 O O . ARG B 1 62 ? 8.336 17.125 -6.211 1 96.5 62 ARG B O 1
ATOM 1652 N N . ALA B 1 63 ? 10.086 15.875 -5.535 1 95.94 63 ALA B N 1
ATOM 1653 C CA . ALA B 1 63 ? 9.648 15.852 -4.141 1 95.94 63 ALA B CA 1
ATOM 1654 C C . ALA B 1 63 ? 9.578 17.266 -3.566 1 95.94 63 ALA B C 1
ATOM 1656 O O . ALA B 1 63 ? 8.633 17.594 -2.85 1 95.94 63 ALA B O 1
ATOM 1657 N N . GLN B 1 64 ? 10.562 18.062 -3.85 1 96.06 64 GLN B N 1
ATOM 1658 C CA . GLN B 1 64 ? 10.594 19.438 -3.367 1 96.06 64 GLN B CA 1
ATOM 1659 C C . GLN B 1 64 ? 9.422 20.25 -3.934 1 96.06 64 GLN B C 1
ATOM 1661 O O . GLN B 1 64 ? 8.805 21.031 -3.219 1 96.06 64 GLN B O 1
ATOM 1666 N N . GLU B 1 65 ? 9.211 20.031 -5.223 1 95.88 65 GLU B N 1
ATOM 1667 C CA . GLU B 1 65 ? 8.086 20.719 -5.863 1 95.88 65 GLU B CA 1
ATOM 1668 C C . GLU B 1 65 ? 6.758 20.312 -5.234 1 95.88 65 GLU B C 1
ATOM 1670 O O . GLU B 1 65 ? 5.906 21.156 -4.973 1 95.88 65 GLU B O 1
ATOM 1675 N N . GLU B 1 66 ? 6.57 19.062 -5.059 1 91.81 66 GLU B N 1
ATOM 1676 C CA . GLU B 1 66 ? 5.355 18.578 -4.422 1 91.81 66 GLU B CA 1
ATOM 1677 C C . GLU B 1 66 ? 5.191 19.156 -3.02 1 91.81 66 GLU B C 1
ATOM 1679 O O . GLU B 1 66 ? 4.086 19.531 -2.625 1 91.81 66 GLU B O 1
ATOM 1684 N N . ASP B 1 67 ? 6.211 19.203 -2.275 1 90.56 67 ASP B N 1
ATOM 1685 C CA . ASP B 1 67 ? 6.18 19.781 -0.938 1 90.56 67 ASP B CA 1
ATOM 1686 C C . ASP B 1 67 ? 5.758 21.25 -0.985 1 90.56 67 ASP B C 1
ATOM 1688 O O . ASP B 1 67 ? 4.941 21.688 -0.173 1 90.56 67 ASP B O 1
ATOM 1692 N N . ARG B 1 68 ? 6.344 21.906 -1.897 1 91.56 68 ARG B N 1
ATOM 1693 C CA . ARG B 1 68 ? 6.023 23.312 -2.047 1 91.56 68 ARG B CA 1
ATOM 1694 C C . ARG B 1 68 ? 4.551 23.516 -2.377 1 91.56 68 ARG B C 1
ATOM 1696 O O . ARG B 1 68 ? 3.887 24.375 -1.791 1 91.56 68 ARG B O 1
ATOM 1703 N N . LEU B 1 69 ? 4.035 22.766 -3.338 1 88.62 69 LEU B N 1
ATOM 1704 C CA . LEU B 1 69 ? 2.635 22.859 -3.732 1 88.62 69 LEU B CA 1
ATOM 1705 C C . LEU B 1 69 ? 1.716 22.562 -2.555 1 88.62 69 LEU B C 1
ATOM 1707 O O . LEU B 1 69 ? 0.703 23.234 -2.357 1 88.62 69 LEU B O 1
ATOM 1711 N N . GLU B 1 70 ? 2.047 21.531 -1.821 1 84.19 70 GLU B N 1
ATOM 1712 C CA . GLU B 1 70 ? 1.239 21.172 -0.663 1 84.19 70 GLU B CA 1
ATOM 1713 C C . GLU B 1 70 ? 1.256 22.266 0.397 1 84.19 70 GLU B C 1
ATOM 1715 O O . GLU B 1 70 ? 0.233 22.547 1.026 1 84.19 70 GLU B O 1
ATOM 1720 N N . MET B 1 71 ? 2.398 22.828 0.573 1 84.06 71 MET B N 1
ATOM 1721 C CA . MET B 1 71 ? 2.508 23.922 1.533 1 84.06 71 MET B CA 1
ATOM 1722 C C . MET B 1 71 ? 1.657 25.109 1.101 1 84.06 71 MET B C 1
ATOM 1724 O O . MET B 1 71 ? 1.04 25.781 1.936 1 84.06 71 MET B O 1
ATOM 1728 N N . GLN B 1 72 ? 1.598 25.375 -0.127 1 84.81 72 GLN B N 1
ATOM 1729 C CA . GLN B 1 72 ? 0.787 26.469 -0.644 1 84.81 72 GLN B CA 1
ATOM 1730 C C . GLN B 1 72 ? -0.698 26.219 -0.404 1 84.81 72 GLN B C 1
ATOM 1732 O O . GLN B 1 72 ? -1.432 27.125 -0.011 1 84.81 72 GLN B O 1
ATOM 1737 N N . VAL B 1 73 ? -1.087 25.031 -0.676 1 81.25 73 VAL B N 1
ATOM 1738 C CA . VAL B 1 73 ? -2.486 24.672 -0.473 1 81.25 73 VAL B CA 1
ATOM 1739 C C . VAL B 1 73 ? -2.832 24.75 1.012 1 81.25 73 VAL B C 1
ATOM 1741 O O . VAL B 1 73 ? -3.9 25.25 1.38 1 81.25 73 VAL B O 1
ATOM 1744 N N . GLU B 1 74 ? -1.962 24.25 1.899 1 77.56 74 GLU B N 1
ATOM 1745 C CA . GLU B 1 74 ? -2.168 24.297 3.344 1 77.56 74 GLU B CA 1
ATOM 1746 C C . GLU B 1 74 ? -2.275 25.734 3.842 1 77.56 74 GLU B C 1
ATOM 1748 O O . GLU B 1 74 ? -3.102 26.031 4.707 1 77.56 74 GLU B O 1
ATOM 1753 N N . ASN B 1 75 ? -1.422 26.562 3.355 1 80.44 75 ASN B N 1
ATOM 1754 C CA . ASN B 1 75 ? -1.447 27.969 3.742 1 80.44 75 ASN B CA 1
ATOM 1755 C C . ASN B 1 75 ? -2.73 28.656 3.279 1 80.44 75 ASN B C 1
ATOM 1757 O O . ASN B 1 75 ? -3.309 29.453 4.016 1 80.44 75 ASN B O 1
ATOM 1761 N N . ALA B 1 76 ? -3.182 28.328 2.098 1 81.31 76 ALA B N 1
ATOM 1762 C CA . ALA B 1 76 ? -4.43 28.891 1.579 1 81.31 76 ALA B CA 1
ATOM 1763 C C . ALA B 1 76 ? -5.621 28.438 2.416 1 81.31 76 ALA B C 1
ATOM 1765 O O . ALA B 1 76 ? -6.52 29.234 2.705 1 81.31 76 ALA B O 1
ATOM 1766 N N . ASP B 1 77 ? -5.648 27.203 2.744 1 74.62 77 ASP B N 1
ATOM 1767 C CA . ASP B 1 77 ? -6.723 26.672 3.576 1 74.62 77 ASP B CA 1
ATOM 1768 C C . ASP B 1 77 ? -6.715 27.312 4.961 1 74.62 77 ASP B C 1
ATOM 1770 O O . ASP B 1 77 ? -7.773 27.578 5.531 1 74.62 77 ASP B O 1
ATOM 1774 N N . ALA B 1 78 ? -5.535 27.469 5.52 1 75.19 78 ALA B N 1
ATOM 1775 C CA . ALA B 1 78 ? -5.406 28.109 6.824 1 75.19 78 ALA B CA 1
ATOM 1776 C C . ALA B 1 78 ? -5.938 29.547 6.793 1 75.19 78 ALA B C 1
ATOM 1778 O O . ALA B 1 78 ? -6.613 29.984 7.727 1 75.19 78 ALA B O 1
ATOM 1779 N N . GLU B 1 79 ? -5.645 30.172 5.797 1 78.44 79 GLU B N 1
ATOM 1780 C CA . GLU B 1 79 ? -6.129 31.547 5.652 1 78.44 79 GLU B CA 1
ATOM 1781 C C . GLU B 1 79 ? -7.648 31.578 5.543 1 78.44 79 GLU B C 1
ATOM 1783 O O . GLU B 1 79 ? -8.281 32.562 5.969 1 78.44 79 GLU B O 1
ATOM 1788 N N . ARG B 1 80 ? -8.148 30.5 4.93 1 77.38 80 ARG B N 1
ATOM 1789 C CA . ARG B 1 80 ? -9.602 30.438 4.766 1 77.38 80 ARG B CA 1
ATOM 1790 C C . ARG B 1 80 ? -10.266 29.875 6.016 1 77.38 80 ARG B C 1
ATOM 1792 O O . ARG B 1 80 ? -11.492 29.828 6.098 1 77.38 80 ARG B O 1
ATOM 1799 N N . GLY B 1 81 ? -9.5 29.594 7.027 1 62.88 81 GLY B N 1
ATOM 1800 C CA . GLY B 1 81 ? -10.055 29.062 8.266 1 62.88 81 GLY B CA 1
ATOM 1801 C C . GLY B 1 81 ? -10.438 27.594 8.164 1 62.88 81 GLY B C 1
ATOM 1802 O O . GLY B 1 81 ? -11.281 27.125 8.938 1 62.88 81 GLY B O 1
ATOM 1803 N N . SER B 1 82 ? -10.07 27.047 7.039 1 58.62 82 SER B N 1
ATOM 1804 C CA . SER B 1 82 ? -10.422 25.641 6.895 1 58.62 82 SER B CA 1
ATOM 1805 C C . SER B 1 82 ? -9.484 24.75 7.711 1 58.62 82 SER B C 1
ATOM 1807 O O . SER B 1 82 ? -8.266 24.875 7.609 1 58.62 82 SER B O 1
ATOM 1809 N N . ALA B 1 83 ? -9.695 24.641 8.992 1 52.94 83 ALA B N 1
ATOM 1810 C CA . ALA B 1 83 ? -8.938 23.859 9.977 1 52.94 83 ALA B CA 1
ATOM 1811 C C . ALA B 1 83 ? -8.43 22.562 9.367 1 52.94 83 ALA B C 1
ATOM 1813 O O . ALA B 1 83 ? -7.66 21.828 10 1 52.94 83 ALA B O 1
ATOM 1814 N N . GLY B 1 84 ? -9.141 21.953 8.391 1 51.72 84 GLY B N 1
ATOM 1815 C CA . GLY B 1 84 ? -8.836 20.562 8.07 1 51.72 84 GLY B CA 1
ATOM 1816 C C . GLY B 1 84 ? -7.531 20.406 7.309 1 51.72 84 GLY B C 1
ATOM 1817 O O . GLY B 1 84 ? -7.531 20.328 6.078 1 51.72 84 GLY B O 1
ATOM 1818 N N . SER B 1 85 ? -6.535 21.031 8 1 50.84 85 SER B N 1
ATOM 1819 C CA . SER B 1 85 ? -5.285 21 7.25 1 50.84 85 SER B CA 1
ATOM 1820 C C . SER B 1 85 ? -4.957 19.578 6.773 1 50.84 85 SER B C 1
ATOM 1822 O O . SER B 1 85 ? -4.973 18.641 7.566 1 50.84 85 SER B O 1
ATOM 1824 N N . ARG B 1 86 ? -5.191 19.375 5.395 1 51.34 86 ARG B N 1
ATOM 1825 C CA . ARG B 1 86 ? -4.828 18.203 4.602 1 51.34 86 ARG B CA 1
ATOM 1826 C C . ARG B 1 86 ? -3.357 17.844 4.801 1 51.34 86 ARG B C 1
ATOM 1828 O O . ARG B 1 86 ? -2.496 18.297 4.043 1 51.34 86 ARG B O 1
ATOM 1835 N N . ARG B 1 87 ? -2.893 17.891 6.238 1 54 87 ARG B N 1
ATOM 1836 C CA . ARG B 1 87 ? -1.478 17.531 6.27 1 54 87 ARG B CA 1
ATOM 1837 C C . ARG B 1 87 ? -1.268 16.078 5.887 1 54 87 ARG B C 1
ATOM 1839 O O . ARG B 1 87 ? -2.014 15.203 6.328 1 54 87 ARG B O 1
ATOM 1846 N N . HIS B 1 88 ? -0.658 15.844 4.672 1 58.25 88 HIS B N 1
ATOM 1847 C CA . HIS B 1 88 ? -0.333 14.523 4.145 1 58.25 88 HIS B CA 1
ATOM 1848 C C . HIS B 1 88 ? 0.522 13.734 5.129 1 58.25 88 HIS B C 1
ATOM 1850 O O . HIS B 1 88 ? 0.003 13.164 6.09 1 58.25 88 HIS B O 1
ATOM 1856 N N . CYS B 1 89 ? 1.769 13.734 4.82 1 72.19 89 CYS B N 1
ATOM 1857 C CA . CYS B 1 89 ? 2.734 12.781 5.355 1 72.19 89 CYS B CA 1
ATOM 1858 C C . CYS B 1 89 ? 3.787 13.484 6.199 1 72.19 89 CYS B C 1
ATOM 1860 O O . CYS B 1 89 ? 4.023 14.688 6.027 1 72.19 89 CYS B O 1
ATOM 1862 N N . GLY B 1 90 ? 4.172 13.016 7.359 1 81.38 90 GLY B N 1
ATOM 1863 C CA . GLY B 1 90 ? 5.293 13.5 8.148 1 81.38 90 GLY B CA 1
ATOM 1864 C C . GLY B 1 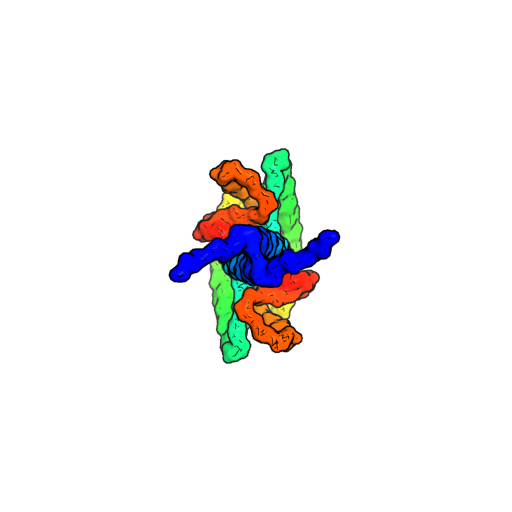90 ? 6.598 13.523 7.379 1 81.38 90 GLY B C 1
ATOM 1865 O O . GLY B 1 90 ? 6.641 13.141 6.207 1 81.38 90 GLY B O 1
ATOM 1866 N N . PRO B 1 91 ? 7.621 14.133 8.047 1 89.19 91 PRO B N 1
ATOM 1867 C CA . PRO B 1 91 ? 8.93 14.164 7.395 1 89.19 91 PRO B CA 1
ATOM 1868 C C . PRO B 1 91 ? 9.508 12.766 7.164 1 89.19 91 PRO B C 1
ATOM 1870 O O . PRO B 1 91 ? 9.195 11.836 7.91 1 89.19 91 PRO B O 1
ATOM 1873 N N . CYS B 1 92 ? 10.258 12.688 6.102 1 93.62 92 CYS B N 1
ATOM 1874 C CA . CYS B 1 92 ? 11.008 11.461 5.848 1 93.62 92 CYS B CA 1
ATOM 1875 C C . CYS B 1 92 ? 11.883 11.102 7.047 1 93.62 92 CYS B C 1
ATOM 1877 O O . CYS B 1 92 ? 12.594 11.961 7.582 1 93.62 92 CYS B O 1
ATOM 1879 N N . CYS B 1 93 ? 11.883 9.898 7.426 1 93.56 93 CYS B N 1
ATOM 1880 C CA . CYS B 1 93 ? 12.625 9.461 8.609 1 93.56 93 CYS B CA 1
ATOM 1881 C C . CYS B 1 93 ? 14.117 9.359 8.305 1 93.56 93 CYS B C 1
ATOM 1883 O O . CYS B 1 93 ? 14.93 9.195 9.219 1 93.56 93 CYS B O 1
ATOM 1885 N N . CYS B 1 94 ? 14.547 9.422 7.074 1 94.94 94 CYS B N 1
ATOM 1886 C CA . CYS B 1 94 ? 15.938 9.289 6.66 1 94.94 94 CYS B CA 1
ATOM 1887 C C . CYS B 1 94 ? 16.609 10.648 6.535 1 94.94 94 CYS B C 1
ATOM 1889 O O . CYS B 1 94 ? 17.703 10.859 7.062 1 94.94 94 CYS B O 1
ATOM 1891 N N . CYS B 1 95 ? 16.016 11.555 5.836 1 95.12 95 CYS B N 1
ATOM 1892 C CA . CYS B 1 95 ? 16.656 12.836 5.57 1 95.12 95 CYS B CA 1
ATOM 1893 C C . CYS B 1 95 ? 16.062 13.938 6.441 1 95.12 95 CYS B C 1
ATOM 1895 O O . CYS B 1 95 ? 16.641 15.016 6.566 1 95.12 95 CYS B O 1
ATOM 1897 N N . CYS B 1 96 ? 14.867 13.82 6.961 1 92.19 96 CYS B N 1
ATOM 1898 C CA . CYS B 1 96 ? 14.156 14.789 7.785 1 92.19 96 CYS B CA 1
ATOM 1899 C C . CYS B 1 96 ? 13.969 16.109 7.047 1 92.19 96 CYS B C 1
ATOM 1901 O O . CYS B 1 96 ? 13.773 17.156 7.668 1 92.19 96 CYS B O 1
ATOM 1903 N N . ASP B 1 97 ? 14.141 16.109 5.855 1 92.44 97 ASP B N 1
ATOM 1904 C CA . ASP B 1 97 ? 14.047 17.297 5.027 1 92.44 97 ASP B CA 1
ATOM 1905 C C . ASP B 1 97 ? 12.797 17.281 4.152 1 92.44 97 ASP B C 1
ATOM 1907 O O . ASP B 1 97 ? 12.008 18.219 4.164 1 92.44 97 ASP B O 1
ATOM 1911 N N . LEU B 1 98 ? 12.586 16.219 3.455 1 93 98 LEU B N 1
ATOM 1912 C CA . LEU B 1 98 ? 11.445 16.031 2.562 1 93 98 LEU B CA 1
ATOM 1913 C C . LEU B 1 98 ? 10.328 15.266 3.256 1 93 98 LEU B C 1
ATOM 1915 O O . LEU B 1 98 ? 10.57 14.602 4.266 1 93 98 LEU B O 1
ATOM 1919 N N . ARG B 1 99 ? 9.148 15.344 2.699 1 90.81 99 ARG B N 1
ATOM 1920 C CA . ARG B 1 99 ? 8.016 14.594 3.242 1 90.81 99 ARG B CA 1
ATOM 1921 C C . ARG B 1 99 ? 8.109 13.117 2.877 1 90.81 99 ARG B C 1
ATOM 1923 O O . ARG B 1 99 ? 8.508 12.773 1.765 1 90.81 99 ARG B O 1
ATOM 1930 N N . GLY B 1 100 ? 7.754 12.227 3.84 1 92.38 100 GLY B N 1
ATOM 1931 C CA . GLY B 1 100 ? 7.668 10.805 3.57 1 92.38 100 GLY B CA 1
ATOM 1932 C C . GLY B 1 100 ? 6.395 10.406 2.846 1 92.38 100 GLY B C 1
ATOM 1933 O O . GLY B 1 100 ? 5.359 10.188 3.477 1 92.38 100 GLY B O 1
ATOM 1934 N N . ARG B 1 101 ? 6.426 10.141 1.497 1 93 101 ARG B N 1
ATOM 1935 C CA . ARG B 1 101 ? 5.219 9.938 0.703 1 93 101 ARG B CA 1
ATOM 1936 C C . ARG B 1 101 ? 5.07 8.469 0.306 1 93 101 ARG B C 1
ATOM 1938 O O . ARG B 1 101 ? 4.148 8.109 -0.427 1 93 101 ARG B O 1
ATOM 1945 N N . TYR B 1 102 ? 5.984 7.699 0.765 1 96.12 102 TYR B N 1
ATOM 1946 C CA . TYR B 1 102 ? 5.922 6.289 0.392 1 96.12 102 TYR B CA 1
ATOM 1947 C C . TYR B 1 102 ? 5.648 5.414 1.61 1 96.12 102 TYR B C 1
ATOM 1949 O O . TYR B 1 102 ? 6.309 5.551 2.643 1 96.12 102 TYR B O 1
ATOM 1957 N N . ALA B 1 103 ? 4.652 4.559 1.471 1 96.06 103 ALA B N 1
ATOM 1958 C CA . ALA B 1 103 ? 4.23 3.652 2.537 1 96.06 103 ALA B CA 1
ATOM 1959 C C . ALA B 1 103 ? 4.66 2.219 2.24 1 96.06 103 ALA B C 1
ATOM 1961 O O . ALA B 1 103 ? 4.586 1.765 1.097 1 96.06 103 ALA B O 1
ATOM 1962 N N . PHE B 1 104 ? 5.113 1.56 3.27 1 96.44 104 PHE B N 1
ATOM 1963 C CA . PHE B 1 104 ? 5.383 0.13 3.168 1 96.44 104 PHE B CA 1
ATOM 1964 C C . PHE B 1 104 ? 4.086 -0.67 3.254 1 96.44 104 PHE B C 1
ATOM 1966 O O . PHE B 1 104 ? 3.33 -0.536 4.219 1 96.44 104 PHE B O 1
ATOM 1973 N N . VAL B 1 105 ? 3.918 -1.494 2.322 1 96.12 105 VAL B N 1
ATOM 1974 C CA . VAL B 1 105 ? 2.646 -2.199 2.182 1 96.12 105 VAL B CA 1
ATOM 1975 C C . VAL B 1 105 ? 2.475 -3.188 3.334 1 96.12 105 VAL B C 1
ATOM 1977 O O . VAL B 1 105 ? 1.372 -3.352 3.859 1 96.12 105 VAL B O 1
ATOM 1980 N N . GLN B 1 106 ? 3.494 -3.801 3.779 1 95.12 106 GLN B N 1
ATOM 1981 C CA . GLN B 1 106 ? 3.387 -4.887 4.75 1 95.12 106 GLN B CA 1
ATOM 1982 C C . GLN B 1 106 ? 3.26 -4.344 6.172 1 95.12 106 GLN B C 1
ATOM 1984 O O . GLN B 1 106 ? 2.543 -4.91 6.996 1 95.12 106 GLN B O 1
ATOM 1989 N N . CYS B 1 107 ? 3.881 -3.248 6.418 1 95.88 107 CYS B N 1
ATOM 1990 C CA . CYS B 1 107 ? 3.84 -2.773 7.797 1 95.88 107 CYS B CA 1
ATOM 1991 C C . CYS B 1 107 ? 3.014 -1.497 7.91 1 95.88 107 CYS B C 1
ATOM 1993 O O . CYS B 1 107 ? 2.609 -1.109 9.008 1 95.88 107 CYS B O 1
ATOM 1995 N N . GLY B 1 108 ? 2.871 -0.774 6.863 1 95.56 108 GLY B N 1
ATOM 1996 C CA . GLY B 1 108 ? 1.997 0.388 6.859 1 95.56 108 GLY B CA 1
ATOM 1997 C C . GLY B 1 108 ? 2.725 1.682 7.176 1 95.56 108 GLY B C 1
ATOM 1998 O O . GLY B 1 108 ? 2.141 2.764 7.09 1 95.56 108 GLY B O 1
ATOM 1999 N N . HIS B 1 109 ? 3.994 1.67 7.445 1 95.25 109 HIS B N 1
ATOM 2000 C CA . HIS B 1 109 ? 4.707 2.891 7.805 1 95.25 109 HIS B CA 1
ATOM 2001 C C . HIS B 1 109 ? 4.898 3.793 6.59 1 95.25 109 HIS B C 1
ATOM 2003 O O . HIS B 1 109 ? 5.461 3.371 5.578 1 95.25 109 HIS B O 1
ATOM 2009 N N . LEU B 1 110 ? 4.336 4.926 6.707 1 94.12 110 LEU B N 1
ATOM 2010 C CA . LEU B 1 110 ? 4.535 6.027 5.77 1 94.12 110 LEU B CA 1
ATOM 2011 C C . LEU B 1 110 ? 5.699 6.91 6.211 1 94.12 110 LEU B C 1
ATOM 2013 O O . LEU B 1 110 ? 5.516 7.824 7.02 1 94.12 110 LEU B O 1
ATOM 2017 N N . CYS B 1 111 ? 6.988 6.629 5.629 1 94.06 111 CYS B N 1
ATOM 2018 C CA . CYS B 1 111 ? 8.086 7.18 6.414 1 94.06 111 CYS B CA 1
ATOM 2019 C C . CYS B 1 111 ? 9.258 7.57 5.516 1 94.06 111 CYS B C 1
ATOM 2021 O O . CYS B 1 111 ? 10.289 8.023 6.004 1 94.06 111 CYS B O 1
ATOM 2023 N N . ILE B 1 112 ? 9.172 7.438 4.246 1 96.06 112 ILE B N 1
ATOM 2024 C CA . ILE B 1 112 ? 10.383 7.668 3.459 1 96.06 112 ILE B CA 1
ATOM 2025 C C . ILE B 1 112 ? 10.039 8.5 2.225 1 96.06 112 ILE B C 1
ATOM 2027 O O . ILE B 1 112 ? 8.953 8.352 1.651 1 96.06 112 ILE B O 1
ATOM 2031 N N . CYS B 1 113 ? 10.953 9.375 1.854 1 96.19 113 CYS B N 1
ATOM 2032 C CA . CYS B 1 113 ? 10.812 10.148 0.625 1 96.19 113 CYS B CA 1
ATOM 2033 C C . CYS B 1 113 ? 11.406 9.398 -0.562 1 96.19 113 CYS B C 1
ATOM 2035 O O . CYS B 1 113 ? 12.086 8.391 -0.385 1 96.19 113 CYS B O 1
ATOM 2037 N N . GLU B 1 114 ? 11.133 9.945 -1.754 1 97.75 114 GLU B N 1
ATOM 2038 C CA . GLU B 1 114 ? 11.539 9.211 -2.945 1 97.75 114 GLU B CA 1
ATOM 2039 C C . GLU B 1 114 ? 13.062 9.188 -3.088 1 97.75 114 GLU B C 1
ATOM 2041 O O . GLU B 1 114 ? 13.648 8.141 -3.363 1 97.75 114 GLU B O 1
ATOM 2046 N N . PRO B 1 115 ? 13.766 10.352 -2.934 1 98.06 115 PRO B N 1
ATOM 2047 C CA . PRO B 1 115 ? 15.219 10.297 -3.092 1 98.06 115 PRO B CA 1
ATOM 2048 C C . PRO B 1 115 ? 15.883 9.305 -2.131 1 98.06 115 PRO B C 1
ATOM 2050 O O . PRO B 1 115 ? 16.797 8.578 -2.521 1 98.06 115 PRO B O 1
ATOM 2053 N N . CYS B 1 116 ? 15.453 9.312 -0.941 1 97.94 116 CYS B N 1
ATOM 2054 C CA . CYS B 1 116 ? 16.016 8.375 0.032 1 97.94 116 CYS B CA 1
ATOM 2055 C C . CYS B 1 116 ? 15.648 6.941 -0.321 1 97.94 116 CYS B C 1
ATOM 2057 O O . CYS B 1 116 ? 16.453 6.027 -0.113 1 97.94 116 CYS B O 1
ATOM 2059 N N . LEU B 1 117 ? 14.43 6.754 -0.795 1 98.31 117 LEU B N 1
ATOM 2060 C CA . LEU B 1 117 ? 13.984 5.441 -1.237 1 98.31 117 LEU B CA 1
ATOM 2061 C C . LEU B 1 117 ? 14.891 4.895 -2.336 1 98.31 117 LEU B C 1
ATOM 2063 O O . LEU B 1 117 ? 15.297 3.732 -2.287 1 98.31 117 LEU B O 1
ATOM 2067 N N . ILE B 1 118 ? 15.195 5.691 -3.27 1 97.69 118 ILE B N 1
ATOM 2068 C CA . ILE B 1 118 ? 16.047 5.281 -4.383 1 97.69 118 ILE B CA 1
ATOM 2069 C C . ILE B 1 118 ? 17.422 4.91 -3.865 1 97.69 118 ILE B C 1
ATOM 2071 O O . ILE B 1 118 ? 17.984 3.873 -4.242 1 97.69 118 ILE B O 1
ATOM 2075 N N . THR B 1 119 ? 17.953 5.742 -3.002 1 96.75 119 THR B N 1
ATOM 2076 C CA . THR B 1 119 ? 19.281 5.512 -2.451 1 96.75 119 THR B CA 1
ATOM 2077 C C . THR B 1 119 ? 19.328 4.191 -1.6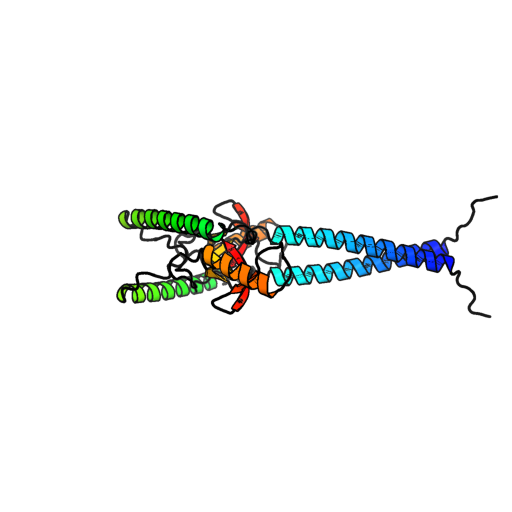86 1 96.75 119 THR B C 1
ATOM 2079 O O . THR B 1 119 ? 20.188 3.354 -1.939 1 96.75 119 THR B O 1
ATOM 2082 N N . LEU B 1 120 ? 18.391 3.957 -0.755 1 96.56 120 LEU B N 1
ATOM 2083 C CA . LEU B 1 120 ? 18.328 2.732 0.037 1 96.56 120 LEU B CA 1
ATOM 2084 C C . LEU B 1 120 ? 18.078 1.52 -0.853 1 96.56 120 LEU B C 1
ATOM 2086 O O . LEU B 1 120 ? 18.656 0.452 -0.632 1 96.56 120 LEU B O 1
ATOM 2090 N N . GLY B 1 121 ? 17.172 1.754 -1.807 1 95.69 121 GLY B N 1
ATOM 2091 C CA . GLY B 1 121 ? 16.859 0.675 -2.732 1 95.69 121 GLY B CA 1
ATOM 2092 C C . GLY B 1 121 ? 18.078 0.187 -3.504 1 95.69 121 GLY B C 1
ATOM 2093 O O . GLY B 1 121 ? 18.297 -1.02 -3.613 1 95.69 121 GLY B O 1
ATOM 2094 N N . HIS B 1 122 ? 18.797 1.099 -4.02 1 94.19 122 HIS B N 1
ATOM 2095 C CA . HIS B 1 122 ? 19.984 0.729 -4.781 1 94.19 122 HIS B CA 1
ATOM 2096 C C . HIS B 1 122 ? 21.031 0.065 -3.885 1 94.19 122 HIS B C 1
ATOM 2098 O O . HIS B 1 122 ? 21.703 -0.875 -4.305 1 94.19 122 HIS B O 1
ATOM 2104 N N . GLU B 1 123 ? 21.188 0.562 -2.707 1 93.5 123 GLU B N 1
ATOM 2105 C CA . GLU B 1 123 ? 22.094 -0.062 -1.756 1 93.5 123 GLU B CA 1
ATOM 2106 C C . GLU B 1 123 ? 21.703 -1.508 -1.472 1 93.5 123 GLU B C 1
ATOM 2108 O O . GLU B 1 123 ? 22.547 -2.396 -1.438 1 93.5 123 GLU B O 1
ATOM 2113 N N . CYS B 1 124 ? 20.438 -1.729 -1.275 1 91.81 124 CYS B N 1
ATOM 2114 C CA . CYS B 1 124 ? 19.922 -3.07 -1.008 1 91.81 124 CYS B CA 1
ATOM 2115 C C . CYS B 1 124 ? 20.141 -3.984 -2.205 1 91.81 124 CYS B C 1
ATOM 2117 O O . CYS B 1 124 ? 20.516 -5.148 -2.043 1 91.81 124 CYS B O 1
ATOM 2119 N N . GLU B 1 125 ? 19.844 -3.48 -3.363 1 88.38 125 GLU B N 1
ATOM 2120 C CA . GLU B 1 125 ? 20.047 -4.27 -4.578 1 88.38 125 GLU B CA 1
ATOM 2121 C C . GLU B 1 125 ? 21.516 -4.645 -4.766 1 88.38 125 GLU B C 1
ATOM 2123 O O . GLU B 1 125 ? 21.812 -5.758 -5.199 1 88.38 125 GLU B O 1
ATOM 2128 N N . ALA B 1 126 ? 22.391 -3.711 -4.531 1 88.69 126 ALA B N 1
ATOM 2129 C CA . ALA B 1 126 ? 23.828 -3.949 -4.656 1 88.69 126 ALA B CA 1
ATOM 2130 C C . ALA B 1 126 ? 24.281 -5.074 -3.732 1 88.69 126 ALA B C 1
ATOM 2132 O O . ALA B 1 126 ? 25.141 -5.891 -4.105 1 88.69 126 ALA B O 1
ATOM 2133 N N . SER B 1 127 ? 23.734 -5.18 -2.613 1 89.06 127 SER B N 1
ATOM 2134 C CA . SER B 1 127 ? 24.109 -6.203 -1.642 1 89.06 127 SER B CA 1
ATOM 2135 C C . SER B 1 127 ? 23.609 -7.578 -2.072 1 89.06 127 SER B C 1
ATOM 2137 O O . SER B 1 127 ? 24.188 -8.602 -1.688 1 89.06 127 SER B O 1
ATOM 2139 N N . ARG B 1 128 ? 22.609 -7.746 -2.859 1 84.38 128 ARG B N 1
ATOM 2140 C CA . ARG B 1 128 ? 22.047 -9.016 -3.309 1 84.38 128 ARG B CA 1
ATOM 2141 C C . ARG B 1 128 ? 22.781 -9.547 -4.527 1 84.38 128 ARG B C 1
ATOM 2143 O O . ARG B 1 128 ? 22.703 -10.734 -4.844 1 84.38 128 ARG B O 1
ATOM 2150 N N . GLY B 1 129 ? 23.562 -8.742 -5.156 1 79.69 129 GLY B N 1
ATOM 2151 C CA . GLY B 1 129 ? 24.438 -9.172 -6.246 1 79.69 129 GLY B CA 1
ATOM 2152 C C . GLY B 1 129 ? 23.688 -9.422 -7.539 1 79.69 129 GLY B C 1
ATOM 2153 O O . GLY B 1 129 ? 24.281 -9.828 -8.539 1 79.69 129 GLY B O 1
ATOM 2154 N N . SER B 1 130 ? 22.422 -9.469 -7.656 1 74.38 130 SER B N 1
ATOM 2155 C CA . SER B 1 130 ? 21.688 -9.711 -8.891 1 74.38 130 SER B CA 1
ATOM 2156 C C . SER B 1 130 ? 20.688 -8.594 -9.164 1 74.38 130 SER B C 1
ATOM 2158 O O . SER B 1 130 ? 20.078 -8.055 -8.234 1 74.38 130 SER B O 1
ATOM 2160 N N . PRO B 1 131 ? 20.703 -8.203 -10.523 1 72.5 131 PRO B N 1
ATOM 2161 C CA . PRO B 1 131 ? 19.703 -7.184 -10.867 1 72.5 131 PRO B CA 1
ATOM 2162 C C . PRO B 1 131 ? 18.266 -7.695 -10.75 1 72.5 131 PRO B C 1
ATOM 2164 O O . PRO B 1 131 ? 17.969 -8.805 -11.188 1 72.5 131 PRO B O 1
ATOM 2167 N N . PHE B 1 132 ? 17.516 -7.055 -10.023 1 79.12 132 PHE B N 1
ATOM 2168 C CA . PHE B 1 132 ? 16.094 -7.391 -9.891 1 79.12 132 PHE B CA 1
ATOM 2169 C C . PHE B 1 132 ? 15.227 -6.355 -10.594 1 79.12 132 PHE B C 1
ATOM 2171 O O . PHE B 1 132 ? 15.398 -5.152 -10.391 1 79.12 132 PHE B O 1
ATOM 2178 N N . LYS B 1 133 ? 14.469 -6.746 -11.508 1 78.19 133 LYS B N 1
ATOM 2179 C CA . LYS B 1 133 ? 13.633 -5.848 -12.289 1 78.19 133 LYS B CA 1
ATOM 2180 C C . LYS B 1 133 ? 12.219 -5.766 -11.719 1 78.19 133 LYS B C 1
ATOM 2182 O O . LYS B 1 133 ? 11.32 -5.195 -12.336 1 78.19 133 LYS B O 1
ATOM 2187 N N . GLY B 1 134 ? 11.953 -6.309 -10.648 1 85.44 134 GLY B N 1
ATOM 2188 C CA . GLY B 1 134 ? 10.633 -6.293 -10.047 1 85.44 134 GLY B CA 1
ATOM 2189 C C . GLY B 1 134 ? 10.414 -5.109 -9.125 1 85.44 134 GLY B C 1
ATOM 2190 O O . GLY B 1 134 ? 11.188 -4.152 -9.141 1 85.44 134 GLY B O 1
ATOM 2191 N N . PRO B 1 135 ? 9.258 -5.07 -8.508 1 92 135 PRO B N 1
ATOM 2192 C CA . PRO B 1 135 ? 8.984 -3.992 -7.555 1 92 135 PRO B CA 1
ATOM 2193 C C . PRO B 1 135 ? 10.016 -3.926 -6.43 1 92 135 PRO B C 1
ATOM 2195 O O . PRO B 1 135 ? 10.547 -4.957 -6.016 1 92 135 PRO B O 1
ATOM 2198 N N . CYS B 1 136 ? 10.242 -2.732 -6.027 1 94.44 136 CYS B N 1
ATOM 2199 C CA . CYS B 1 136 ? 11.211 -2.502 -4.965 1 94.44 136 CYS B CA 1
ATOM 2200 C C . CYS B 1 136 ? 10.711 -3.061 -3.637 1 94.44 136 CYS B C 1
ATOM 2202 O O . CYS B 1 136 ? 9.562 -2.83 -3.252 1 94.44 136 CYS B O 1
ATOM 2204 N N . GLN B 1 137 ? 11.57 -3.832 -3.025 1 93.75 137 GLN B N 1
ATOM 2205 C CA . GLN B 1 137 ? 11.305 -4.359 -1.691 1 93.75 137 GLN B CA 1
ATOM 2206 C C . GLN B 1 137 ? 12.469 -4.078 -0.745 1 93.75 137 GLN B C 1
ATOM 2208 O O . GLN B 1 137 ? 13.609 -4.426 -1.041 1 93.75 137 GLN B O 1
ATOM 2213 N N . LEU B 1 138 ? 12.203 -3.447 0.379 1 95.19 138 LEU B N 1
ATOM 2214 C CA . LEU B 1 138 ? 13.266 -3.131 1.323 1 95.19 138 LEU B CA 1
ATOM 2215 C C . LEU B 1 138 ? 12.75 -3.172 2.758 1 95.19 138 LEU B C 1
ATOM 2217 O O . LEU B 1 138 ? 11.539 -3.172 2.988 1 95.19 138 LEU B O 1
ATOM 2221 N N . PRO B 1 139 ? 13.664 -3.359 3.707 1 96.69 139 PRO B N 1
ATOM 2222 C CA . PRO B 1 139 ? 13.219 -3.254 5.102 1 96.69 139 PRO B CA 1
ATOM 2223 C C . PRO B 1 139 ? 12.797 -1.837 5.484 1 96.69 139 PRO B C 1
ATOM 2225 O O . PRO B 1 139 ? 13.492 -0.872 5.145 1 96.69 139 PRO B O 1
ATOM 2228 N N . CYS B 1 140 ? 11.648 -1.747 6.059 1 96.56 140 CYS B N 1
ATOM 2229 C CA . CYS B 1 140 ? 11.172 -0.462 6.551 1 96.56 140 CYS B CA 1
ATOM 2230 C C . CYS B 1 140 ? 12.156 0.146 7.543 1 96.56 140 CYS B C 1
ATOM 2232 O O . CYS B 1 140 ? 12.578 -0.518 8.492 1 96.56 140 CYS B O 1
ATOM 2234 N N . PRO B 1 141 ? 12.555 1.358 7.438 1 96.12 141 PRO B N 1
ATOM 2235 C CA . PRO B 1 141 ? 13.508 1.996 8.352 1 96.12 141 PRO B CA 1
ATOM 2236 C C . PRO B 1 141 ? 12.969 2.107 9.781 1 96.12 141 PRO B C 1
ATOM 2238 O O . PRO B 1 141 ? 13.742 2.291 10.719 1 96.12 141 PRO B O 1
ATOM 2241 N N . VAL B 1 142 ? 11.758 1.979 9.945 1 95.31 142 VAL B N 1
ATOM 2242 C CA . VAL B 1 142 ? 11.141 2.199 11.25 1 95.31 142 VAL B CA 1
ATOM 2243 C C . VAL B 1 142 ? 11.008 0.87 11.992 1 95.31 142 VAL B C 1
ATOM 2245 O O . VAL B 1 142 ? 11.398 0.758 13.148 1 95.31 142 VAL B O 1
ATOM 2248 N N . CYS B 1 143 ? 10.5 -0.178 11.391 1 95.25 143 CYS B N 1
ATOM 2249 C CA . CYS B 1 143 ? 10.188 -1.421 12.094 1 95.25 143 CYS B CA 1
ATOM 2250 C C . CYS B 1 143 ? 11.008 -2.578 11.531 1 95.25 143 CYS B C 1
ATOM 2252 O O . CYS B 1 143 ? 10.961 -3.691 12.062 1 95.25 143 CYS B O 1
ATOM 2254 N N . ARG B 1 144 ? 11.625 -2.434 10.391 1 96.12 144 ARG B N 1
ATOM 2255 C CA . ARG B 1 144 ? 12.57 -3.355 9.773 1 96.12 144 ARG B CA 1
ATOM 2256 C C . ARG B 1 144 ? 11.836 -4.488 9.055 1 96.12 144 ARG B C 1
ATOM 2258 O O . ARG B 1 144 ? 12.469 -5.426 8.562 1 96.12 144 ARG B O 1
ATOM 2265 N N . ARG B 1 145 ? 10.555 -4.434 9.039 1 95 145 ARG B N 1
ATOM 2266 C CA . ARG B 1 145 ? 9.812 -5.414 8.258 1 95 145 ARG B CA 1
ATOM 2267 C C . ARG B 1 145 ? 10.016 -5.18 6.762 1 95 145 ARG B C 1
ATOM 2269 O O . ARG B 1 145 ? 9.898 -4.051 6.285 1 95 145 ARG B O 1
ATOM 2276 N N . LYS B 1 146 ? 10.336 -6.246 6.109 1 94.56 146 LYS B N 1
ATOM 2277 C CA . LYS B 1 146 ? 10.5 -6.129 4.664 1 94.56 146 LYS B CA 1
ATOM 2278 C C . LYS B 1 146 ? 9.164 -5.883 3.979 1 94.56 146 LYS B C 1
ATOM 2280 O O . LYS B 1 146 ? 8.156 -6.5 4.328 1 94.56 146 LYS B O 1
ATOM 2285 N N . GLY B 1 147 ? 9.125 -4.867 3.047 1 95 147 GLY B N 1
ATOM 2286 C CA . GLY B 1 147 ? 7.871 -4.586 2.357 1 95 147 GLY B CA 1
ATOM 2287 C C . GLY B 1 147 ? 8.07 -3.861 1.039 1 95 147 GLY B C 1
ATOM 2288 O O . GLY B 1 147 ? 9.141 -3.316 0.778 1 95 147 GLY B O 1
ATOM 2289 N N . PHE B 1 148 ? 7.039 -4.023 0.257 1 95.88 148 PHE B N 1
ATOM 2290 C CA . PHE B 1 148 ? 6.945 -3.229 -0.961 1 95.88 148 PHE B CA 1
ATOM 2291 C C . PHE B 1 148 ? 6.465 -1.815 -0.648 1 95.88 148 PHE B C 1
ATOM 2293 O O . PHE B 1 148 ? 5.98 -1.548 0.454 1 95.88 148 PHE B O 1
ATOM 2300 N N . LEU B 1 149 ? 6.684 -0.951 -1.626 1 97 149 LEU B N 1
ATOM 2301 C CA . LEU B 1 149 ? 6.348 0.444 -1.365 1 97 149 LEU B CA 1
ATOM 2302 C C . LEU B 1 149 ? 5.344 0.963 -2.393 1 97 149 LEU B C 1
ATOM 2304 O O . LEU B 1 149 ? 5.41 0.598 -3.568 1 97 149 LEU B O 1
ATOM 2308 N N . ILE B 1 150 ? 4.457 1.824 -1.873 1 96.5 150 ILE B N 1
ATOM 2309 C CA . ILE B 1 150 ? 3.553 2.562 -2.748 1 96.5 150 ILE B CA 1
ATOM 2310 C C . ILE B 1 150 ? 3.646 4.055 -2.443 1 96.5 150 ILE B C 1
ATOM 2312 O O . ILE B 1 150 ? 3.908 4.449 -1.304 1 96.5 150 ILE B O 1
ATOM 2316 N N . LYS B 1 151 ? 3.555 4.832 -3.492 1 96.31 151 LYS B N 1
ATOM 2317 C CA . LYS B 1 151 ? 3.432 6.273 -3.285 1 96.31 151 LYS B CA 1
ATOM 2318 C C . LYS B 1 151 ? 2.023 6.645 -2.822 1 96.31 151 LYS B C 1
ATOM 2320 O O . LYS B 1 151 ? 1.038 6.098 -3.322 1 96.31 151 LYS B O 1
ATOM 2325 N N . THR B 1 152 ? 1.933 7.535 -1.923 1 94.12 152 THR B N 1
ATOM 2326 C CA . THR B 1 152 ? 0.62 7.934 -1.43 1 94.12 152 THR B CA 1
ATOM 2327 C C . THR B 1 152 ? 0.299 9.367 -1.85 1 94.12 152 THR B C 1
ATOM 2329 O O . THR B 1 152 ? 1.201 10.195 -1.979 1 94.12 152 THR B O 1
ATOM 2332 N N . PHE B 1 153 ? -0.997 9.547 -2.121 1 89 153 PHE B N 1
ATOM 2333 C CA . PHE B 1 153 ? -1.536 10.859 -2.484 1 89 153 PHE B CA 1
ATOM 2334 C C . PHE B 1 153 ? -2.691 11.234 -1.567 1 89 153 PHE B C 1
ATOM 2336 O O . PHE B 1 153 ? -3.496 10.383 -1.187 1 89 153 PHE B O 1
ATOM 2343 N N . SER B 1 154 ? -2.631 12.508 -1.116 1 78.25 154 SER B N 1
ATOM 2344 C CA . SER B 1 154 ? -3.771 12.977 -0.336 1 78.25 154 SER B CA 1
ATOM 2345 C C . SER B 1 154 ? -4.965 13.289 -1.234 1 78.25 154 SER B C 1
ATOM 2347 O O . SER B 1 154 ? -4.789 13.734 -2.371 1 78.25 154 SER B O 1
ATOM 2349 N N . GLY B 1 155 ? -6.094 12.594 -1.058 1 65.38 155 GLY B N 1
ATOM 2350 C CA . GLY B 1 155 ? -7.301 12.883 -1.821 1 65.38 155 GLY B CA 1
ATOM 2351 C C . GLY B 1 155 ? -7.883 14.25 -1.524 1 65.38 155 GLY B C 1
ATOM 2352 O O . GLY B 1 155 ? -7.566 14.859 -0.5 1 65.38 155 GLY B O 1
#

Foldseek 3Di:
DPPDCPDPVVVVVVVVVVVVVVVVVVVVVVVVVVVVVVVVCVQFAWADDPPPPCQLVVQVVVQVVVVVVLVVVQVVCVVVVVVPRLDDAQAAPVPSPTGQFKAFPPPGDSHHGDSVLNVQQVVVCVVVVDDDGGGGWFQDPPPGDIGTMGGHDRD/DPPDCPDPVVVVVVVVVVVVVVVVVVVVVVVVVVVVVVVVCVQFAWADDPPPPCQLVVQVVVQVVVVVVLVVVQVVCVVVVVPPSLPDAQAAPVPSPTGQFKAFPPPGDSHHGDSVLNVQQVVVCVVVVDDDGDGGWFQDPPPGDIGTMGGHDRD

Organism: Leptomonas pyrrhocoris (NCBI:txid157538)

Nearest PDB structures (foldseek):
  3eb5-assembly1_A-2  TM=8.511E-01  e=9.375E-03  Homo sapiens
  6hpr-assembly1_A  TM=6.918E-01  e=1.517E-02  Homo sapiens
  4ic3-assembly1_B  TM=6.303E-01  e=9.723E-02  Homo sapiens
  2ecg-assembly1_A  TM=6.767E-01  e=2.378E-01  Homo sapiens
  7cq4-assembly1_A  TM=5.184E-01  e=4.417E-01  Saccharomyces cerevisiae YJM789

Secondary structure (DSSP, 8-state):
-------HHHHHHHHHHHHHHHHHHHHHHHHHHHHHHHHHTTTB--PPPTT-TTHHHHHHHHHHHHHHHHHHHHHHHHHTT-------PPBPTTTSSSB--EEETTT-EEEE-HHHHHHHHHHHHHHH-S---S--EEE-TTT--EEEEEE-EE-/-------HHHHHHHHHHHHHHHHHHHHHHHHHHHHHHHHHTTTB--PPPTT-TTHHHHHHHHHHHHHHHHHHHHHHHHHTT--------PBPTTTSSSB--EEETTT-EEEE-HHHHHHHHHHHHHHH-S---S--EEE-TTT--EEEEEE-EE-